Protein AF-A0A522DMP5-F1 (afdb_monomer)

Foldseek 3Di:
DEDELCVLDPDLEEDLVSLLVLQVVLVVQVVVVAAYEYEPPNRPYYALNSLCNNVVVVCVPPNDVSCVVRYHYDDQDPRNVVSNCVSPPPVNVVVVVVVVVVPDDDQLPVVLLVQQLVLLVVLLVCLLVDVVCSCQVVVCPDNVVSVVSVPDDNVNSNVRSSPSHHPDDDPADPQLVVQPVVDDDDPVCVSVVVRDDD

Solvent-accessible surface area (backbone atoms only — not comparable to full-atom values): 11110 Å² total; per-residue (Å²): 85,81,44,53,52,54,80,73,34,101,52,83,52,48,41,37,70,55,15,43,52,50,34,52,52,49,51,57,31,53,76,67,76,35,48,38,36,43,30,34,56,90,48,72,47,61,40,46,51,15,54,41,43,25,48,52,61,47,39,74,73,61,35,66,68,53,42,66,77,36,47,44,80,41,60,73,41,73,62,43,50,51,38,50,55,55,38,64,27,71,70,48,44,47,52,55,50,50,62,66,57,70,60,82,83,74,73,61,50,64,65,47,29,51,52,23,38,55,48,49,53,52,47,26,53,30,31,65,74,37,56,67,54,20,23,73,76,68,63,48,74,53,63,69,57,37,54,54,46,43,67,55,50,72,65,54,39,58,56,58,17,54,65,75,56,70,85,69,77,84,88,68,51,73,64,32,53,57,49,57,77,71,47,94,77,54,74,66,39,66,77,67,63,60,55,82,84,131

Secondary structure (DSSP, 8-state):
-EEEGGGT-SSSS--HHHHHHHHHHHHHHHHTT--EEEE-TT-----HHHHHHHHHHHHHHH-HHHHHHHEEEE---HHHHHHHHHHTSHHHHHHHHHHHHTS---SS-HHHHHHHHHHHHHHHHHHHH-HHHHHHHH----HHHHHHHHH--HHHHHHHHTSSS-SS---S-HHHHHHHHHS---HHHHHHT-----

Structure (mmCIF, N/CA/C/O backbone):
data_AF-A0A522DMP5-F1
#
_entry.id   AF-A0A522DMP5-F1
#
loop_
_atom_site.group_PDB
_atom_site.id
_atom_site.type_symbol
_atom_site.label_atom_id
_atom_site.label_alt_id
_atom_site.label_comp_id
_atom_site.label_asym_id
_atom_site.label_entity_id
_atom_site.label_seq_id
_atom_site.pdbx_PDB_ins_code
_atom_site.Cartn_x
_atom_site.Cartn_y
_atom_site.Cartn_z
_atom_site.occupancy
_atom_site.B_iso_or_equiv
_atom_site.auth_seq_id
_atom_site.auth_comp_id
_atom_site.auth_asym_id
_atom_site.auth_atom_id
_atom_site.pdbx_PDB_model_num
ATOM 1 N N . MET A 1 1 ? -17.771 -9.760 6.053 1.00 85.88 1 MET A N 1
ATOM 2 C CA . MET A 1 1 ? -18.031 -9.919 7.499 1.00 85.88 1 MET A CA 1
ATOM 3 C C . MET A 1 1 ? -18.323 -8.563 8.131 1.00 85.88 1 MET A C 1
ATOM 5 O O . MET A 1 1 ? -17.721 -7.579 7.726 1.00 85.88 1 MET A O 1
ATOM 9 N N . PHE A 1 2 ? -19.248 -8.495 9.091 1.00 87.44 2 PHE A N 1
ATOM 10 C CA . PHE A 1 2 ? -19.605 -7.265 9.809 1.00 87.44 2 PHE A CA 1
ATOM 11 C C . PHE A 1 2 ? -19.279 -7.425 11.296 1.00 87.44 2 PHE A C 1
ATOM 13 O O . PHE A 1 2 ? -19.702 -8.408 11.905 1.00 87.44 2 PHE A O 1
ATOM 20 N N . ILE A 1 3 ? -18.534 -6.480 11.871 1.00 82.00 3 ILE A N 1
ATOM 21 C CA . ILE A 1 3 ? -18.126 -6.493 13.278 1.00 82.00 3 ILE A CA 1
ATOM 22 C C . ILE A 1 3 ? -18.490 -5.157 13.922 1.00 82.00 3 ILE A C 1
ATOM 24 O O . ILE A 1 3 ? -17.893 -4.131 13.611 1.00 82.00 3 ILE A O 1
ATOM 28 N N . ALA A 1 4 ? -19.417 -5.190 14.880 1.00 81.62 4 ALA A N 1
ATOM 29 C CA . ALA A 1 4 ? -19.696 -4.052 15.749 1.00 81.62 4 ALA A CA 1
ATOM 30 C C . ALA A 1 4 ? -18.723 -4.040 16.936 1.00 81.62 4 ALA A C 1
ATOM 32 O O . ALA A 1 4 ? -18.710 -4.969 17.747 1.00 81.62 4 ALA A O 1
ATOM 33 N N . VAL A 1 5 ? -17.931 -2.975 17.067 1.00 77.69 5 VAL A N 1
ATOM 34 C CA . VAL A 1 5 ? -16.874 -2.844 18.084 1.00 77.69 5 VAL A CA 1
ATOM 35 C C . VAL A 1 5 ? -17.450 -2.866 19.501 1.00 77.69 5 VAL A C 1
ATOM 37 O O . VAL A 1 5 ? -16.867 -3.499 20.378 1.00 77.69 5 VAL A O 1
ATOM 40 N N . LYS A 1 6 ? -18.640 -2.293 19.722 1.00 74.56 6 LYS A N 1
ATOM 41 C CA . LYS A 1 6 ? -19.352 -2.375 21.012 1.00 74.56 6 LYS A CA 1
ATOM 42 C C . LYS A 1 6 ? -19.632 -3.812 21.474 1.00 74.56 6 LYS A C 1
ATOM 44 O O . LYS A 1 6 ? -19.683 -4.063 22.669 1.00 74.56 6 LYS A O 1
ATOM 49 N N . ASN A 1 7 ? -19.790 -4.753 20.540 1.00 70.56 7 ASN A N 1
ATOM 50 C CA . ASN A 1 7 ? -20.076 -6.158 20.847 1.00 70.56 7 ASN A CA 1
ATOM 51 C C . ASN A 1 7 ? -18.792 -6.974 21.067 1.00 70.56 7 ASN A C 1
ATOM 53 O O . ASN A 1 7 ? -18.863 -8.129 21.473 1.00 70.56 7 ASN A O 1
ATOM 57 N N . MET A 1 8 ? -17.625 -6.390 20.779 1.00 67.56 8 MET A N 1
ATOM 58 C CA . MET A 1 8 ? -16.312 -7.004 20.994 1.00 67.56 8 MET A CA 1
ATOM 59 C C . MET A 1 8 ? -15.751 -6.704 22.386 1.00 67.56 8 MET A C 1
ATOM 61 O 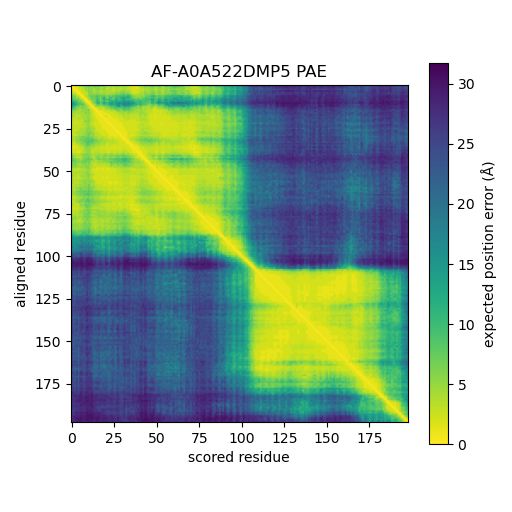O . MET A 1 8 ? -14.748 -7.300 22.781 1.00 67.56 8 MET A O 1
ATOM 65 N N . THR A 1 9 ? -16.353 -5.764 23.120 1.00 63.25 9 THR A N 1
ATOM 66 C CA . THR A 1 9 ? -15.842 -5.310 24.413 1.00 63.25 9 THR A CA 1
ATOM 67 C C . THR A 1 9 ? -16.968 -5.204 25.437 1.00 63.25 9 THR A C 1
ATOM 69 O O . THR A 1 9 ? -17.832 -4.343 25.316 1.00 63.25 9 THR A O 1
ATOM 72 N N . ASP A 1 10 ? -16.895 -5.983 26.519 1.00 61.22 10 ASP A N 1
ATOM 73 C CA . ASP A 1 10 ? -17.743 -5.767 27.709 1.00 61.22 10 ASP A CA 1
ATOM 74 C C . ASP A 1 10 ? -17.400 -4.443 28.429 1.00 61.22 10 ASP A C 1
ATOM 76 O O . ASP A 1 10 ? -18.121 -3.959 29.304 1.00 61.22 10 ASP A O 1
ATOM 80 N N . LEU A 1 11 ? -16.260 -3.848 28.069 1.00 59.09 11 LEU A N 1
ATOM 81 C CA . LEU A 1 11 ? -15.766 -2.574 28.571 1.00 59.09 11 LEU A CA 1
ATOM 82 C C . LEU A 1 11 ? -16.356 -1.406 27.775 1.00 59.09 11 LEU A C 1
ATOM 84 O O . LEU A 1 11 ? -16.446 -1.452 26.555 1.00 59.09 11 LEU A O 1
ATOM 88 N N . LYS A 1 12 ? -16.650 -0.293 28.460 1.00 63.62 12 LYS A N 1
ATOM 89 C CA . LYS A 1 12 ? -17.110 0.955 27.817 1.00 63.62 12 LYS A CA 1
ATOM 90 C C . LYS A 1 12 ? -16.068 1.604 26.891 1.00 63.62 12 LYS A C 1
ATOM 92 O O . LYS A 1 12 ? -16.429 2.486 26.121 1.00 63.62 12 LYS A O 1
ATOM 97 N N . ILE A 1 13 ? -14.791 1.220 27.009 1.00 76.94 13 ILE A N 1
ATOM 98 C CA . ILE A 1 13 ? -13.668 1.804 26.262 1.00 76.94 13 ILE A CA 1
ATOM 99 C C . ILE A 1 13 ? -12.799 0.674 25.691 1.00 76.94 13 ILE A C 1
ATOM 101 O O . ILE A 1 13 ? -12.100 0.007 26.468 1.00 76.94 13 ILE A O 1
ATOM 105 N N . PRO A 1 14 ? -12.789 0.466 24.362 1.00 80.56 14 PRO A N 1
ATOM 106 C CA . PRO A 1 14 ? -11.906 -0.488 23.706 1.00 80.56 14 PRO A CA 1
ATOM 107 C C . PRO A 1 14 ? -10.421 -0.214 23.989 1.00 80.56 14 PRO A C 1
ATOM 109 O O . PRO A 1 14 ? -9.932 0.906 23.848 1.00 80.56 14 PRO A O 1
ATOM 112 N N . GLN A 1 15 ? -9.719 -1.269 24.409 1.00 83.06 15 GLN A N 1
ATOM 113 C CA . GLN A 1 15 ? -8.285 -1.295 24.760 1.00 83.06 15 GLN A CA 1
ATOM 114 C C . GLN A 1 15 ? -7.420 -1.971 23.685 1.00 83.06 15 GLN A C 1
ATOM 116 O O . GLN A 1 15 ? -7.934 -2.762 22.898 1.00 83.06 15 GLN A O 1
ATOM 121 N N . SER A 1 16 ? -6.096 -1.786 23.739 1.00 82.06 16 SER A N 1
ATOM 122 C CA . SER A 1 16 ? -5.111 -2.332 22.784 1.00 82.06 16 SER A CA 1
ATOM 123 C C . SER A 1 16 ? -5.246 -3.836 22.503 1.00 82.06 16 SER A C 1
ATOM 125 O O . SER A 1 16 ? -5.102 -4.272 21.364 1.00 82.06 16 SER A O 1
ATOM 127 N N . CYS A 1 17 ? -5.576 -4.647 23.514 1.00 78.81 17 CYS A N 1
ATOM 128 C CA . CYS A 1 17 ? -5.787 -6.089 23.342 1.00 78.81 17 CYS A CA 1
ATOM 129 C C . CYS A 1 17 ? -6.964 -6.425 22.412 1.00 78.81 17 CYS A C 1
ATOM 131 O O . CYS A 1 17 ? -6.871 -7.371 21.635 1.00 78.81 17 CYS A O 1
ATOM 133 N N . HIS A 1 18 ? -8.040 -5.636 22.435 1.00 84.56 18 HIS A N 1
ATOM 134 C CA . HIS A 1 18 ? -9.182 -5.829 21.539 1.00 84.56 18 HIS A CA 1
ATOM 135 C C . HIS A 1 18 ? -8.826 -5.438 20.100 1.00 84.56 18 HIS A C 1
ATOM 137 O O . HIS A 1 18 ? -9.309 -6.077 19.169 1.00 84.56 18 HIS A O 1
ATOM 143 N N . GLY A 1 19 ? -7.933 -4.455 19.922 1.00 84.56 19 GLY A N 1
ATOM 144 C CA . GLY A 1 19 ? -7.368 -4.098 18.618 1.00 84.56 19 GLY A CA 1
ATOM 145 C C . GLY A 1 19 ? -6.612 -5.274 17.998 1.00 84.56 19 GLY A C 1
ATOM 146 O O . GLY A 1 19 ? -6.902 -5.659 16.868 1.00 84.56 19 GLY A O 1
ATOM 147 N N . LYS A 1 20 ? -5.750 -5.942 18.781 1.00 84.31 20 LYS A N 1
ATOM 148 C CA . LYS A 1 20 ? -5.049 -7.172 18.355 1.00 84.31 20 LYS A CA 1
ATOM 149 C C . LYS A 1 20 ? -6.007 -8.290 17.948 1.00 84.31 20 LYS A C 1
ATOM 151 O O . LYS A 1 20 ? -5.795 -8.941 16.925 1.00 84.31 20 LYS A O 1
ATOM 156 N N . SER A 1 21 ? -7.051 -8.525 18.742 1.00 85.25 21 SER A N 1
ATOM 157 C CA . SER A 1 21 ? -8.059 -9.547 18.439 1.00 85.25 21 SER A CA 1
ATOM 158 C C . SER A 1 21 ? -8.806 -9.238 17.143 1.00 85.25 21 SER A C 1
ATOM 160 O O . SER A 1 21 ? -9.007 -10.132 16.323 1.00 85.25 21 SER A O 1
ATOM 162 N N . LEU A 1 22 ? -9.171 -7.973 16.922 1.00 87.69 22 LEU A N 1
ATOM 163 C CA . LEU A 1 22 ? -9.876 -7.550 15.715 1.00 87.69 22 LEU A CA 1
ATOM 164 C C . LEU A 1 22 ? -8.958 -7.588 14.482 1.00 87.69 22 LEU A C 1
ATOM 166 O O . LEU A 1 22 ? -9.397 -8.030 13.427 1.00 87.69 22 LEU A O 1
ATOM 170 N N . ALA A 1 23 ? -7.667 -7.271 14.627 1.00 87.31 23 ALA A N 1
ATOM 171 C CA . ALA A 1 23 ? -6.674 -7.479 13.572 1.00 87.31 23 ALA A CA 1
ATOM 172 C C . ALA A 1 23 ? -6.541 -8.961 13.189 1.00 87.31 23 ALA A C 1
ATOM 174 O O . ALA A 1 23 ? -6.434 -9.290 12.011 1.00 87.31 23 ALA A O 1
ATOM 175 N N . LYS A 1 24 ? -6.584 -9.882 14.163 1.00 86.62 24 LYS A N 1
ATOM 176 C CA . LYS A 1 24 ? -6.582 -11.325 13.876 1.00 86.62 24 LYS A CA 1
ATOM 177 C C . LYS A 1 24 ? -7.829 -11.751 13.094 1.00 86.62 24 LYS A C 1
ATOM 179 O O . LYS A 1 24 ? -7.692 -12.444 12.092 1.00 86.62 24 LYS A O 1
ATOM 184 N N . LEU A 1 25 ? -9.013 -11.292 13.500 1.00 86.12 25 LEU A N 1
ATOM 185 C CA . LEU A 1 25 ? -10.257 -11.562 12.767 1.00 86.12 25 LEU A CA 1
ATOM 186 C C . LEU A 1 25 ? -10.229 -10.975 11.352 1.00 86.12 25 LEU A C 1
ATOM 188 O O . LEU A 1 25 ? -10.695 -11.614 10.414 1.00 86.12 25 LEU A O 1
ATOM 192 N N . ALA A 1 26 ? -9.651 -9.785 11.181 1.00 87.44 26 ALA A N 1
ATOM 193 C CA . ALA A 1 26 ? -9.480 -9.179 9.868 1.00 87.44 26 ALA A CA 1
ATOM 194 C C . ALA A 1 26 ? -8.607 -10.046 8.952 1.00 87.44 26 ALA A C 1
ATOM 196 O O . ALA A 1 26 ? -8.998 -10.297 7.816 1.00 87.44 26 ALA A O 1
ATOM 197 N N . ARG A 1 27 ? -7.498 -10.604 9.460 1.00 87.00 27 ARG A N 1
ATOM 198 C CA . ARG A 1 27 ? -6.682 -11.566 8.696 1.00 87.00 27 ARG A CA 1
ATOM 199 C C . ARG A 1 27 ? -7.478 -12.792 8.267 1.00 87.00 27 ARG A C 1
ATOM 201 O O . ARG A 1 27 ? -7.377 -13.215 7.119 1.00 87.00 27 ARG A O 1
ATOM 208 N N . GLU A 1 28 ? -8.270 -13.358 9.175 1.00 86.00 28 GLU A N 1
ATOM 209 C CA . GLU A 1 28 ? -9.118 -14.521 8.882 1.00 86.00 28 GLU A CA 1
ATOM 210 C C . GLU A 1 28 ? -10.162 -14.191 7.795 1.00 86.00 28 GLU A C 1
ATOM 212 O O . GLU A 1 28 ? -10.376 -14.993 6.883 1.00 86.00 28 GLU A O 1
ATOM 217 N N . CYS A 1 29 ? -10.738 -12.981 7.825 1.00 85.62 29 CYS A N 1
ATOM 218 C CA . CYS A 1 29 ? -11.650 -12.487 6.787 1.00 85.62 29 CYS A CA 1
ATOM 219 C C . CYS A 1 29 ? -10.960 -12.345 5.431 1.00 85.62 29 CYS A C 1
ATOM 221 O O . CYS A 1 29 ? -11.452 -12.875 4.436 1.00 85.62 29 CYS A O 1
ATOM 223 N N . PHE A 1 30 ? -9.813 -11.667 5.390 1.00 86.19 30 PHE A N 1
ATOM 224 C CA . PHE A 1 30 ? -9.087 -11.400 4.149 1.00 86.19 30 PHE A CA 1
ATOM 225 C C . PHE A 1 30 ? -8.544 -12.682 3.517 1.00 86.19 30 PHE A C 1
ATOM 227 O O . PHE A 1 30 ? -8.641 -12.858 2.306 1.00 86.19 30 PHE A O 1
ATOM 234 N N . THR A 1 31 ? -8.070 -13.625 4.337 1.00 83.12 31 THR A N 1
ATOM 235 C CA . THR A 1 31 ? -7.658 -14.964 3.879 1.00 83.12 31 THR A CA 1
ATOM 236 C C . THR A 1 31 ? -8.835 -15.744 3.286 1.00 83.12 31 THR A C 1
ATOM 238 O O . THR A 1 31 ? -8.653 -16.544 2.375 1.00 83.12 31 THR A O 1
ATOM 241 N N . SER A 1 32 ? -10.054 -15.482 3.764 1.00 81.38 32 SER A N 1
ATOM 242 C CA . SER A 1 32 ? -11.290 -16.082 3.249 1.00 81.38 32 SER A CA 1
ATOM 243 C C . SER A 1 32 ? -11.930 -15.276 2.107 1.00 81.38 32 SER A C 1
ATOM 245 O O . SER A 1 32 ? -13.079 -15.544 1.755 1.00 81.38 32 SER A O 1
ATOM 247 N N . HIS A 1 33 ? -11.227 -14.278 1.553 1.00 80.75 33 HIS A N 1
ATOM 248 C CA . HIS A 1 33 ? -11.719 -13.362 0.514 1.00 80.75 33 HIS A CA 1
ATOM 249 C C . HIS A 1 33 ? -13.027 -12.642 0.880 1.00 80.75 33 HIS A C 1
ATOM 251 O O . HIS A 1 33 ? -13.909 -12.446 0.044 1.00 80.75 33 HIS A O 1
ATOM 257 N N . GLN A 1 34 ? -13.178 -12.266 2.151 1.00 82.12 34 GLN A N 1
ATOM 258 C CA . GLN A 1 34 ? -14.327 -11.508 2.629 1.00 82.12 34 GLN A CA 1
ATOM 259 C C . GLN A 1 34 ? -13.921 -10.089 3.019 1.00 82.12 34 GLN A C 1
ATOM 261 O O . GLN A 1 34 ? -13.104 -9.905 3.921 1.00 82.12 34 GLN A O 1
ATOM 266 N N . ALA A 1 35 ? -14.602 -9.101 2.439 1.00 86.06 35 ALA A N 1
ATOM 267 C CA . ALA A 1 35 ? -14.519 -7.720 2.896 1.00 86.06 35 ALA A CA 1
ATOM 268 C C . ALA A 1 35 ? -14.974 -7.600 4.361 1.00 86.06 35 ALA A C 1
ATOM 270 O O . ALA A 1 35 ? -15.920 -8.276 4.795 1.00 86.06 35 ALA A O 1
ATOM 271 N N . LEU A 1 36 ? -14.325 -6.727 5.128 1.00 89.81 36 LEU A N 1
ATOM 272 C CA . LEU A 1 36 ? -14.603 -6.484 6.539 1.00 89.81 36 LEU A CA 1
ATOM 273 C C . LEU A 1 36 ? -15.231 -5.103 6.739 1.00 89.81 36 LEU A C 1
ATOM 275 O O . LEU A 1 36 ? -14.674 -4.094 6.322 1.00 89.81 36 LEU A O 1
ATOM 279 N N . ILE A 1 37 ? -16.355 -5.057 7.452 1.00 90.56 37 ILE A N 1
ATOM 280 C CA . ILE A 1 37 ? -16.968 -3.815 7.927 1.00 90.56 37 ILE A CA 1
ATOM 281 C C . ILE A 1 37 ? -16.770 -3.732 9.439 1.00 90.56 37 ILE A C 1
ATOM 283 O O . ILE A 1 37 ? -17.255 -4.594 10.175 1.00 90.56 37 ILE A O 1
ATOM 287 N N . VAL A 1 38 ? -16.070 -2.695 9.894 1.00 89.06 38 VAL A N 1
ATOM 288 C CA . VAL A 1 38 ? -15.888 -2.364 11.309 1.00 89.06 38 VAL A CA 1
ATOM 289 C C . VAL A 1 38 ? -16.828 -1.217 11.662 1.00 89.06 38 VAL A C 1
ATOM 291 O O . VAL A 1 38 ? -16.712 -0.109 11.138 1.00 89.06 38 VAL A O 1
ATOM 294 N N . ASP A 1 39 ? -17.783 -1.503 12.536 1.00 88.31 39 ASP A N 1
ATOM 295 C CA . ASP A 1 39 ? -18.821 -0.575 12.967 1.00 88.31 39 ASP A CA 1
ATOM 296 C C . ASP A 1 39 ? -18.528 -0.047 14.379 1.00 88.31 39 ASP A C 1
ATOM 298 O O . ASP A 1 39 ? -18.418 -0.817 15.338 1.00 88.31 39 ASP A O 1
ATOM 302 N N . PHE A 1 40 ? -18.400 1.276 14.496 1.00 86.88 40 PHE A N 1
ATOM 303 C CA . PHE A 1 40 ? -18.149 1.991 15.749 1.00 86.88 40 PHE A CA 1
ATOM 304 C C . PHE A 1 40 ? -19.424 2.543 16.409 1.00 86.88 40 PHE A C 1
ATOM 306 O O . PHE A 1 40 ? -19.332 3.308 17.371 1.00 86.88 40 PHE A O 1
ATOM 313 N N . ASP A 1 41 ? -20.613 2.127 15.960 1.00 84.50 41 ASP A N 1
ATOM 314 C CA . ASP A 1 41 ? -21.884 2.525 16.564 1.00 84.50 41 ASP A CA 1
ATOM 315 C C . ASP A 1 41 ? -21.908 2.265 18.080 1.00 84.50 41 ASP A C 1
ATOM 317 O O . ASP A 1 41 ? -21.609 1.169 18.564 1.00 84.50 41 ASP A O 1
ATOM 321 N N . GLY A 1 42 ? -22.279 3.293 18.844 1.00 77.38 42 GLY A N 1
ATOM 322 C CA . GLY A 1 42 ? -22.337 3.253 20.305 1.00 77.38 42 GLY A CA 1
ATOM 323 C C . GLY A 1 42 ? -20.983 3.284 21.026 1.00 77.38 42 GLY A C 1
ATOM 324 O O . GLY A 1 42 ? -20.963 3.171 22.253 1.00 77.38 42 GLY A O 1
ATOM 325 N N . VAL A 1 43 ? -19.859 3.451 20.318 1.00 81.62 43 VAL A N 1
ATOM 326 C CA . VAL A 1 43 ? -18.535 3.593 20.940 1.00 81.62 43 VAL A CA 1
ATOM 327 C C . VAL A 1 43 ? -18.271 5.061 21.281 1.00 81.62 43 VAL A C 1
ATOM 329 O O . VAL A 1 43 ? -18.081 5.900 20.404 1.00 81.62 43 VAL A O 1
ATOM 332 N N . GLY A 1 44 ? -18.266 5.374 22.580 1.00 72.12 44 GLY A N 1
ATOM 333 C CA . GLY A 1 44 ? -18.067 6.745 23.068 1.00 72.12 44 GLY A CA 1
ATOM 334 C C . GLY A 1 44 ? -16.602 7.179 23.175 1.00 72.12 44 GLY A C 1
ATOM 335 O O . GLY A 1 44 ? -16.301 8.348 22.995 1.00 72.12 44 GLY A O 1
ATOM 336 N N . ALA A 1 45 ? -15.681 6.260 23.472 1.00 79.75 45 ALA A N 1
ATOM 337 C CA . ALA A 1 45 ? -14.253 6.561 23.580 1.00 79.75 45 ALA A CA 1
ATOM 338 C C . ALA A 1 45 ? -13.418 5.315 23.279 1.00 79.75 45 ALA A C 1
ATOM 340 O O . ALA A 1 45 ? -13.859 4.200 23.552 1.00 79.75 45 ALA A O 1
ATOM 341 N N . ILE A 1 46 ? -12.205 5.501 22.752 1.00 84.12 46 ILE A N 1
ATOM 342 C CA . ILE A 1 46 ? -11.285 4.427 22.349 1.00 84.12 46 ILE A CA 1
ATOM 343 C C . ILE A 1 46 ? -9.873 4.761 22.818 1.00 84.12 46 ILE A C 1
ATOM 345 O O . ILE A 1 46 ? -9.466 5.922 22.788 1.00 84.12 46 ILE A O 1
ATOM 349 N N . SER A 1 47 ? -9.106 3.754 23.244 1.00 83.19 47 SER A N 1
ATOM 350 C CA . SER A 1 47 ? -7.694 3.974 23.549 1.00 83.19 47 SER A CA 1
ATOM 351 C C . SER A 1 47 ? -6.865 4.128 22.261 1.00 83.19 47 SER A C 1
ATOM 353 O O . SER A 1 47 ? -7.068 3.372 21.310 1.00 83.19 47 SER A O 1
ATOM 355 N N . PRO A 1 48 ? -5.865 5.026 22.212 1.00 76.44 48 PRO A N 1
ATOM 356 C CA . PRO A 1 48 ? -4.995 5.155 21.037 1.00 76.44 48 PRO A CA 1
ATOM 357 C C . PRO A 1 48 ? -4.342 3.825 20.628 1.00 76.44 48 PRO A C 1
ATOM 359 O O . PRO A 1 48 ? -4.256 3.495 19.446 1.00 76.44 48 PRO A O 1
ATOM 362 N N . GLY A 1 49 ? -3.967 3.009 21.618 1.00 80.25 49 GLY A N 1
ATOM 363 C CA . GLY A 1 49 ? -3.375 1.694 21.392 1.00 80.25 49 GLY A CA 1
ATOM 364 C C . GLY A 1 49 ? -4.325 0.669 20.759 1.00 80.25 49 GLY A C 1
ATOM 365 O O . GLY A 1 49 ? -3.851 -0.237 20.086 1.00 80.25 49 GLY A O 1
ATOM 366 N N . PHE A 1 50 ? -5.651 0.801 20.907 1.00 86.88 50 PHE A N 1
ATOM 367 C CA . PHE A 1 50 ? -6.609 -0.039 20.172 1.00 86.88 50 PHE A CA 1
ATOM 368 C C . PHE A 1 50 ? -6.474 0.162 18.662 1.00 86.88 50 PHE A C 1
ATOM 370 O O . PHE A 1 50 ? -6.404 -0.810 17.915 1.00 86.88 50 PHE A O 1
ATOM 377 N N . LEU A 1 51 ? -6.409 1.419 18.221 1.00 85.94 51 LEU A N 1
ATOM 378 C CA . LEU A 1 51 ? -6.360 1.775 16.804 1.00 85.94 51 LEU A CA 1
ATOM 379 C C . LEU A 1 51 ? -5.012 1.400 16.191 1.00 85.94 51 LEU A C 1
ATOM 381 O O . LEU A 1 51 ? -4.969 0.832 15.102 1.00 85.94 51 LEU A O 1
ATOM 385 N N . GLN A 1 52 ? -3.925 1.646 16.920 1.00 83.56 52 GLN A N 1
ATOM 386 C CA . GLN A 1 52 ? -2.581 1.269 16.486 1.00 83.56 52 GLN A CA 1
ATOM 387 C C . GLN A 1 52 ? -2.454 -0.245 16.296 1.00 83.56 52 GLN A C 1
ATOM 389 O O . GLN A 1 52 ? -2.032 -0.696 15.236 1.00 83.56 52 GLN A O 1
ATOM 394 N N . GLU A 1 53 ? -2.882 -1.034 17.282 1.00 85.38 53 GLU A N 1
ATOM 395 C CA . GLU A 1 53 ? -2.799 -2.499 17.226 1.00 85.38 53 GLU A CA 1
ATOM 396 C C . GLU A 1 53 ? -3.781 -3.129 16.232 1.00 85.38 53 GLU A C 1
ATOM 398 O O . GLU A 1 53 ? -3.587 -4.270 15.812 1.00 85.38 53 GLU A O 1
ATOM 403 N N . LEU A 1 54 ? -4.830 -2.400 15.847 1.00 87.31 54 LEU A N 1
ATOM 404 C CA . LEU A 1 54 ? -5.743 -2.818 14.795 1.00 87.31 54 LEU A CA 1
ATOM 405 C C . LEU A 1 54 ? -5.158 -2.540 13.406 1.00 87.31 54 LEU A C 1
ATOM 407 O O . LEU A 1 54 ? -4.970 -3.463 12.619 1.00 87.31 54 LEU A O 1
ATOM 411 N N . PHE A 1 55 ? -4.886 -1.276 13.085 1.00 86.44 55 PHE A N 1
ATOM 412 C CA . PHE A 1 55 ? -4.620 -0.880 11.702 1.00 86.44 55 PHE A CA 1
ATOM 413 C C . PHE A 1 55 ? -3.150 -1.005 11.303 1.00 86.44 55 PHE A C 1
ATOM 415 O O . PHE A 1 55 ? -2.886 -1.383 10.167 1.00 86.44 55 PHE A O 1
ATOM 422 N N . LEU A 1 56 ? -2.182 -0.743 12.192 1.00 83.75 56 LEU A N 1
ATOM 423 C CA . LEU A 1 56 ? -0.763 -0.770 11.801 1.00 83.75 56 LEU A CA 1
ATOM 424 C C . LEU A 1 56 ? -0.300 -2.156 11.334 1.00 83.75 56 LEU A C 1
ATOM 426 O O . LEU A 1 56 ? 0.356 -2.226 10.293 1.00 83.75 56 LEU A O 1
ATOM 430 N N . PRO A 1 57 ? -0.656 -3.267 12.012 1.00 81.56 57 PRO A N 1
ATOM 431 C CA . PRO A 1 57 ? -0.306 -4.593 11.518 1.00 81.56 57 PRO A CA 1
ATOM 432 C C . PRO A 1 57 ? -0.948 -4.900 10.165 1.00 81.56 57 PRO A C 1
ATOM 434 O O . PRO A 1 57 ? -0.291 -5.482 9.311 1.00 81.56 57 PRO A O 1
ATOM 437 N N . LEU A 1 58 ? -2.200 -4.485 9.954 1.00 82.62 58 LEU A N 1
ATOM 438 C CA . LEU A 1 58 ? -2.909 -4.723 8.697 1.00 82.62 58 LEU A CA 1
ATOM 439 C C . LEU A 1 58 ? -2.305 -3.912 7.546 1.00 82.62 58 LEU A C 1
ATOM 441 O O . LEU A 1 58 ? -2.132 -4.445 6.455 1.00 82.62 58 LEU A O 1
ATOM 445 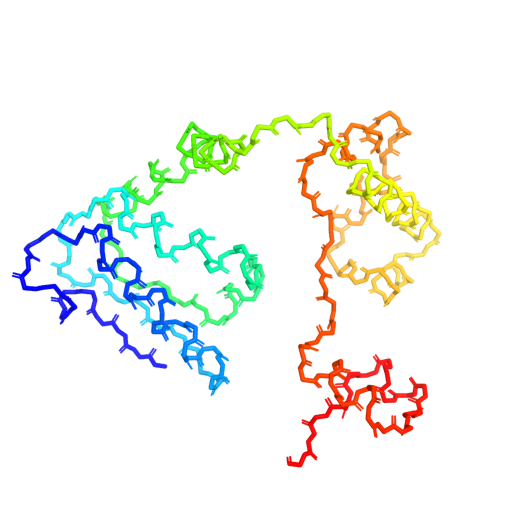N N . VAL A 1 59 ? -1.949 -2.646 7.784 1.00 83.50 59 VAL A N 1
ATOM 446 C CA . VAL A 1 59 ? -1.302 -1.790 6.777 1.00 83.50 59 VAL A CA 1
ATOM 447 C C . VAL A 1 59 ? 0.066 -2.352 6.404 1.00 83.50 59 VAL A C 1
ATOM 449 O O . VAL A 1 59 ? 0.395 -2.403 5.224 1.00 83.50 59 VAL A O 1
ATOM 452 N N . ALA A 1 60 ? 0.844 -2.806 7.390 1.00 74.62 60 ALA A N 1
ATOM 453 C CA . ALA A 1 60 ? 2.156 -3.400 7.150 1.00 74.62 60 ALA A CA 1
ATOM 454 C C . ALA A 1 60 ? 2.087 -4.731 6.377 1.00 74.62 60 ALA A C 1
ATOM 456 O O . ALA A 1 60 ? 3.023 -5.058 5.657 1.00 74.62 60 ALA A O 1
ATOM 457 N N . GLU A 1 61 ? 1.011 -5.502 6.544 1.00 79.56 61 GLU A N 1
ATOM 458 C CA . GLU A 1 61 ? 0.864 -6.842 5.961 1.00 79.56 61 GLU A CA 1
ATOM 459 C C . GLU A 1 61 ? 0.202 -6.826 4.577 1.00 79.56 61 GLU A C 1
ATOM 461 O O . GLU A 1 61 ? 0.652 -7.530 3.677 1.00 79.56 61 GLU A O 1
ATOM 466 N N . TYR A 1 62 ? -0.838 -6.010 4.389 1.00 77.25 62 TYR A N 1
ATOM 467 C CA . TYR A 1 62 ? -1.649 -6.002 3.166 1.00 77.25 62 TYR A CA 1
ATOM 468 C C . TYR A 1 62 ? -1.472 -4.742 2.309 1.00 77.25 62 TYR A C 1
ATOM 470 O O . TYR A 1 62 ? -1.865 -4.727 1.144 1.00 77.25 62 TYR A O 1
ATOM 478 N N . GLY A 1 63 ? -0.874 -3.683 2.857 1.00 75.94 63 GLY A N 1
ATOM 479 C CA . GLY A 1 63 ? -0.751 -2.393 2.185 1.00 75.94 63 GLY A CA 1
ATOM 480 C C . GLY A 1 63 ? -2.036 -1.556 2.224 1.00 75.94 63 GLY A C 1
ATOM 481 O O . GLY A 1 63 ? -3.147 -2.049 2.425 1.00 75.94 63 GLY A O 1
ATOM 482 N N . ALA A 1 64 ? -1.883 -0.243 2.040 1.00 77.12 64 ALA A N 1
ATOM 483 C CA . ALA A 1 64 ? -2.982 0.713 2.178 1.00 77.12 64 ALA A CA 1
ATOM 484 C C . ALA A 1 64 ? -4.062 0.569 1.091 1.00 77.12 64 ALA A C 1
ATOM 486 O O . ALA A 1 64 ? -5.243 0.762 1.378 1.00 77.12 64 ALA A O 1
ATOM 487 N N . ASP A 1 65 ? -3.680 0.221 -0.141 1.00 75.06 65 ASP A N 1
ATOM 488 C CA . ASP A 1 65 ? -4.627 0.130 -1.257 1.00 75.06 65 ASP A CA 1
ATOM 489 C C . ASP A 1 65 ? -5.555 -1.083 -1.136 1.00 75.06 65 ASP A C 1
ATOM 491 O O . ASP A 1 65 ? -6.759 -0.938 -1.336 1.00 75.06 65 ASP A O 1
ATOM 495 N N . PHE A 1 66 ? -5.031 -2.237 -0.707 1.00 81.88 66 PHE A N 1
ATOM 496 C CA . PHE A 1 66 ? -5.847 -3.420 -0.415 1.00 81.88 66 PHE A CA 1
ATOM 497 C C . PHE A 1 66 ? -6.849 -3.144 0.709 1.00 81.88 66 PHE A C 1
ATOM 499 O O . PHE A 1 66 ? -8.030 -3.468 0.606 1.00 81.88 66 PHE A O 1
ATOM 506 N N . LEU A 1 67 ? -6.403 -2.495 1.788 1.00 85.00 67 LEU A N 1
ATOM 507 C CA . LEU A 1 67 ? -7.307 -2.149 2.882 1.00 85.00 67 LEU A CA 1
ATOM 508 C C . LEU A 1 67 ? -8.382 -1.158 2.438 1.00 85.00 67 LEU A C 1
ATOM 510 O O . LEU A 1 67 ? -9.512 -1.258 2.893 1.00 85.00 67 LEU A O 1
ATOM 514 N N . ARG A 1 68 ? -8.081 -0.234 1.519 1.00 83.00 68 ARG A N 1
ATOM 515 C CA . ARG A 1 68 ? -9.091 0.695 0.998 1.00 83.00 68 ARG A CA 1
ATOM 516 C C . ARG A 1 68 ? -10.212 -0.027 0.239 1.00 83.00 68 ARG A C 1
ATOM 518 O O . ARG A 1 68 ? -11.339 0.464 0.258 1.00 83.00 68 ARG A O 1
ATOM 525 N N . SER A 1 69 ? -9.927 -1.154 -0.419 1.00 82.56 69 SER A N 1
ATOM 526 C CA . SER A 1 69 ? -10.944 -1.943 -1.129 1.00 82.56 69 SER A CA 1
ATOM 527 C C . SER A 1 69 ? -11.668 -2.950 -0.233 1.00 82.56 69 SER A C 1
ATOM 529 O O . SER A 1 69 ? -12.865 -3.157 -0.413 1.00 82.56 69 SER A O 1
ATOM 531 N N . GLU A 1 70 ? -10.973 -3.550 0.737 1.00 87.81 70 GLU A N 1
ATOM 532 C CA . GLU A 1 70 ? -11.489 -4.685 1.520 1.00 87.81 70 GLU A CA 1
ATOM 533 C C . GLU A 1 70 ? -11.901 -4.341 2.960 1.00 87.81 70 GLU A C 1
ATOM 535 O O . GLU A 1 70 ? -12.562 -5.146 3.617 1.00 87.81 70 GLU A O 1
ATOM 540 N N . LEU A 1 71 ? -11.537 -3.164 3.479 1.00 88.50 71 LEU A N 1
ATOM 541 C CA . LEU A 1 71 ? -11.848 -2.731 4.842 1.00 88.50 71 LEU A CA 1
ATOM 542 C C . LEU A 1 71 ? -12.686 -1.452 4.833 1.00 88.50 71 LEU A C 1
ATOM 544 O O . LEU A 1 71 ? -12.229 -0.381 4.440 1.00 88.50 71 LEU A O 1
ATOM 548 N N . GLN A 1 72 ? -13.903 -1.545 5.361 1.00 90.00 72 GLN A N 1
ATOM 549 C CA . GLN A 1 72 ? -14.789 -0.405 5.549 1.00 90.00 72 GLN A CA 1
ATOM 550 C C . GLN A 1 72 ? -14.949 -0.088 7.034 1.00 90.00 72 GLN A C 1
ATOM 552 O O . GLN A 1 72 ? -15.205 -0.967 7.854 1.00 90.00 72 GLN A O 1
ATOM 557 N N . VAL A 1 73 ? -14.844 1.192 7.379 1.00 88.69 73 VAL A N 1
ATOM 558 C CA . VAL A 1 73 ? -15.094 1.700 8.729 1.00 88.69 73 VAL A CA 1
ATOM 559 C C . VAL A 1 73 ? -16.364 2.553 8.708 1.00 88.69 73 VAL A C 1
ATOM 561 O O . VAL A 1 73 ? -16.502 3.426 7.854 1.00 88.69 73 VAL A O 1
ATOM 564 N N . THR A 1 74 ? -17.306 2.293 9.620 1.00 90.44 74 THR A N 1
ATOM 565 C CA . THR A 1 74 ? -18.634 2.941 9.646 1.00 90.44 74 THR A CA 1
ATOM 566 C C . THR A 1 74 ? -19.026 3.424 11.047 1.00 90.44 74 THR A C 1
ATOM 568 O O . THR A 1 74 ? -18.462 2.973 12.044 1.00 90.44 74 THR A O 1
ATOM 571 N N . ASN A 1 75 ? -19.971 4.374 11.108 1.00 86.25 75 ASN A N 1
ATOM 572 C CA . ASN A 1 75 ? -20.515 4.987 12.334 1.00 86.25 75 ASN A CA 1
ATOM 573 C C . ASN A 1 75 ? -19.453 5.542 13.301 1.00 86.25 75 ASN A C 1
ATOM 575 O O . ASN A 1 75 ? -19.535 5.381 14.517 1.00 86.25 75 ASN A O 1
ATOM 579 N N . VAL A 1 76 ? -18.449 6.218 12.746 1.00 85.38 76 VAL A N 1
ATOM 580 C CA . VAL A 1 76 ? -17.398 6.888 13.517 1.00 85.38 76 VAL A CA 1
ATOM 581 C C . VAL A 1 76 ? -17.959 8.165 14.146 1.00 85.38 76 VAL A C 1
ATOM 583 O O . VAL A 1 76 ? -18.407 9.066 13.436 1.00 85.38 76 VAL A O 1
ATOM 586 N N . SER A 1 77 ? -17.942 8.249 15.478 1.00 85.44 77 SER A N 1
ATOM 587 C CA . SER A 1 77 ? -18.276 9.477 16.207 1.00 85.44 77 SER A CA 1
ATOM 588 C C . SER A 1 77 ? -17.126 10.496 16.126 1.00 85.44 77 SER A C 1
ATOM 590 O O . SER A 1 77 ? -15.982 10.099 15.890 1.00 85.44 77 SER A O 1
ATOM 592 N N . PRO A 1 78 ? -17.376 11.802 16.351 1.00 84.94 78 PRO A N 1
ATOM 593 C CA . PRO A 1 78 ? -16.319 12.818 16.333 1.00 84.94 78 PRO A CA 1
ATOM 594 C C . PRO A 1 78 ? -15.154 12.504 17.283 1.00 84.94 78 PRO A C 1
ATOM 596 O O . PRO A 1 78 ? -13.998 12.671 16.907 1.00 84.94 78 PRO A O 1
ATOM 599 N N . ASP A 1 79 ? -15.454 11.968 18.469 1.00 83.44 79 ASP A N 1
ATOM 600 C CA . ASP A 1 79 ? -14.447 11.600 19.471 1.00 83.44 79 ASP A CA 1
ATOM 601 C C . ASP A 1 79 ? -13.563 10.432 18.994 1.00 83.44 79 ASP A C 1
ATOM 603 O O . ASP A 1 79 ? -12.356 10.400 19.243 1.00 83.44 79 ASP A O 1
ATOM 607 N N . VAL A 1 80 ? -14.147 9.468 18.272 1.00 82.12 80 VAL A N 1
ATOM 608 C CA . VAL A 1 80 ? -13.405 8.344 17.681 1.00 82.12 80 VAL A CA 1
ATOM 609 C C . VAL A 1 80 ? -12.572 8.798 16.482 1.00 82.12 80 VAL A C 1
ATOM 611 O O . VAL A 1 80 ? -11.442 8.336 16.328 1.00 82.12 80 VAL A O 1
ATOM 614 N N . ASP A 1 81 ? -13.086 9.713 15.658 1.00 83.56 81 ASP A N 1
ATOM 615 C CA . ASP A 1 81 ? -12.341 10.303 14.537 1.00 83.56 81 ASP A CA 1
ATOM 616 C C . ASP A 1 81 ? -11.123 11.102 15.034 1.00 83.56 81 ASP A C 1
ATOM 618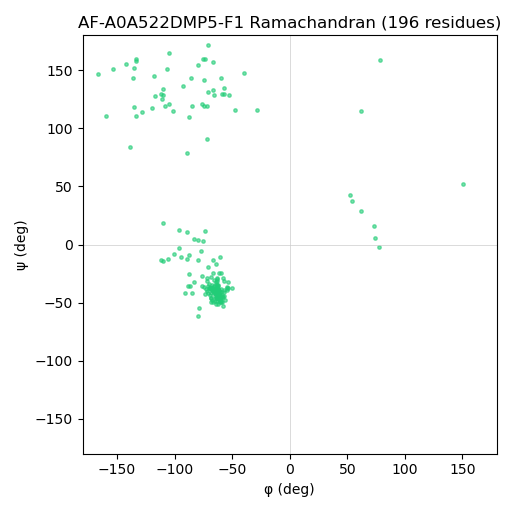 O O . ASP A 1 81 ? -10.014 10.955 14.514 1.00 83.56 81 ASP A O 1
ATOM 622 N N . GLU A 1 82 ? -11.286 11.890 16.099 1.00 84.12 82 GLU A N 1
ATOM 623 C CA . GLU A 1 82 ? -10.178 12.597 16.744 1.00 84.12 82 GLU A CA 1
ATOM 624 C C . GLU A 1 82 ? -9.155 11.619 17.344 1.00 84.12 82 GLU A C 1
ATOM 626 O O . GLU A 1 82 ? -7.946 11.780 17.145 1.00 84.12 82 GLU A O 1
ATOM 631 N N . ALA A 1 83 ? -9.621 10.549 17.997 1.00 81.19 83 ALA A N 1
ATOM 632 C CA . ALA A 1 83 ? -8.750 9.493 18.504 1.00 81.19 83 ALA A CA 1
ATOM 633 C C . ALA A 1 83 ? -7.982 8.772 17.381 1.00 81.19 83 ALA A C 1
ATOM 635 O O . ALA A 1 83 ? -6.799 8.480 17.558 1.00 81.19 83 ALA A O 1
ATOM 636 N N . MET A 1 84 ? -8.600 8.530 16.218 1.00 81.25 84 MET A N 1
ATOM 637 C CA . MET A 1 84 ? -7.930 7.989 15.025 1.00 81.25 84 MET A CA 1
ATOM 638 C C . MET A 1 84 ? -6.845 8.921 14.511 1.00 81.25 84 MET A C 1
ATOM 640 O O . MET A 1 84 ? -5.699 8.500 14.362 1.00 81.25 84 MET A O 1
ATOM 644 N N . LYS A 1 85 ? -7.162 10.199 14.306 1.00 81.75 85 LYS A N 1
ATOM 645 C CA . LYS A 1 85 ? -6.176 11.189 13.848 1.00 81.75 85 LYS A CA 1
ATOM 646 C C . LYS A 1 85 ? -5.009 11.325 14.824 1.00 81.75 85 LYS A C 1
ATOM 648 O O . LYS A 1 85 ? -3.865 11.445 14.397 1.00 81.75 85 LYS A O 1
ATOM 653 N N . SER A 1 86 ? -5.285 11.261 16.125 1.00 79.69 86 SER A N 1
ATOM 654 C CA . SER A 1 86 ? -4.263 11.295 17.173 1.00 79.69 86 SER A CA 1
ATOM 655 C C . SER A 1 86 ? -3.406 10.023 17.196 1.00 79.69 86 SER A C 1
ATOM 657 O O . SER A 1 86 ? -2.181 10.107 17.258 1.00 79.69 86 SER A O 1
ATOM 659 N N . ALA A 1 87 ? -4.020 8.843 17.066 1.00 74.75 87 ALA A N 1
ATOM 660 C CA . ALA A 1 87 ? -3.323 7.556 17.061 1.00 74.75 87 ALA A CA 1
ATOM 661 C C . ALA A 1 87 ? -2.353 7.392 15.876 1.00 74.75 87 ALA A C 1
ATOM 663 O O . ALA A 1 87 ? -1.347 6.691 16.016 1.00 74.75 87 ALA A O 1
ATOM 664 N N . PHE A 1 88 ? -2.640 8.056 14.750 1.00 74.62 88 PHE A N 1
ATOM 665 C CA . PHE A 1 88 ? -1.831 8.051 13.525 1.00 74.62 88 PHE A CA 1
ATOM 666 C C . PHE A 1 88 ? -1.131 9.385 13.241 1.00 74.62 88 PHE A C 1
ATOM 668 O O . PHE A 1 88 ? -0.713 9.634 12.110 1.00 74.62 88 PHE A O 1
ATOM 675 N N . ASN A 1 89 ? -0.991 10.266 14.235 1.00 75.56 89 ASN A N 1
ATOM 676 C CA . ASN A 1 89 ? -0.198 11.473 14.039 1.00 75.56 89 ASN A CA 1
ATOM 677 C C . ASN A 1 89 ? 1.292 11.117 13.853 1.00 75.56 89 ASN A C 1
ATOM 679 O O . ASN A 1 89 ? 1.759 10.062 14.291 1.00 75.56 89 ASN A O 1
ATOM 683 N N . ALA A 1 90 ? 2.049 12.012 13.210 1.00 58.41 90 ALA A N 1
ATOM 684 C CA . ALA A 1 90 ? 3.453 11.773 12.872 1.00 58.41 90 ALA A CA 1
ATOM 685 C C . ALA A 1 90 ? 4.304 11.362 14.089 1.00 58.41 90 ALA A C 1
ATOM 687 O O . ALA A 1 90 ? 5.135 10.473 13.976 1.00 58.41 90 ALA A O 1
ATOM 688 N N . SER A 1 91 ? 4.059 11.934 15.275 1.00 60.59 91 SER A N 1
ATOM 689 C CA . SER A 1 91 ? 4.791 11.566 16.495 1.00 60.59 91 SER A CA 1
ATOM 690 C C . SER A 1 91 ? 4.483 10.156 17.008 1.00 60.59 91 SER A C 1
ATOM 692 O O . SER A 1 91 ? 5.387 9.467 17.472 1.00 60.59 91 SER A O 1
ATOM 694 N N . ALA A 1 92 ? 3.227 9.712 16.929 1.00 61.31 92 ALA A N 1
ATOM 695 C CA . ALA A 1 92 ? 2.804 8.392 17.382 1.00 61.31 92 ALA A CA 1
ATOM 696 C C . ALA A 1 92 ? 3.252 7.294 16.410 1.00 61.31 92 ALA A C 1
ATOM 698 O O . ALA A 1 92 ? 3.658 6.216 16.843 1.00 61.31 92 ALA A O 1
ATOM 699 N N . LEU A 1 93 ? 3.229 7.596 15.109 1.00 64.00 93 LEU A N 1
ATOM 700 C CA . LEU A 1 93 ? 3.793 6.742 14.071 1.00 64.00 93 LEU A CA 1
ATOM 701 C C . LEU A 1 93 ? 5.310 6.625 14.218 1.00 64.00 93 LEU A C 1
ATOM 703 O O . LEU A 1 93 ? 5.803 5.505 14.274 1.00 64.00 93 LEU A O 1
ATOM 707 N N . ASN A 1 94 ? 6.026 7.743 14.378 1.00 62.06 94 ASN A N 1
ATOM 708 C CA . ASN A 1 94 ? 7.472 7.727 14.612 1.00 62.06 94 ASN A CA 1
ATOM 709 C C . ASN A 1 94 ? 7.816 6.880 15.836 1.00 62.06 94 ASN A C 1
ATOM 711 O O . ASN A 1 94 ? 8.608 5.967 15.717 1.00 62.06 94 ASN A O 1
ATOM 715 N N . HIS A 1 95 ? 7.129 7.057 16.966 1.00 62.19 95 HIS A N 1
ATOM 716 C CA . HIS A 1 95 ? 7.368 6.228 18.149 1.00 62.19 95 HIS A CA 1
ATOM 717 C C . HIS A 1 95 ? 7.058 4.731 17.926 1.00 62.19 95 HIS A C 1
ATOM 719 O O . HIS A 1 95 ? 7.738 3.869 18.477 1.00 62.19 95 HIS A O 1
ATOM 725 N N . PHE A 1 96 ? 6.042 4.389 17.125 1.00 60.84 96 PHE A N 1
ATOM 726 C CA . PHE A 1 96 ? 5.767 2.996 16.749 1.00 60.84 96 PHE A CA 1
ATOM 727 C C . PHE A 1 96 ? 6.872 2.408 15.858 1.00 60.84 96 PHE A C 1
ATOM 729 O O . PHE A 1 96 ? 7.251 1.246 16.031 1.00 60.84 96 PHE A O 1
ATOM 736 N N . PHE A 1 97 ? 7.404 3.203 14.928 1.00 60.75 97 PHE A N 1
ATOM 737 C CA . PHE A 1 97 ? 8.545 2.822 14.101 1.00 60.75 97 PHE A CA 1
ATOM 738 C C . PHE A 1 97 ? 9.826 2.716 14.939 1.00 60.75 97 PHE A C 1
ATOM 740 O O . PHE A 1 97 ? 10.467 1.671 14.899 1.00 60.75 97 PHE A O 1
ATOM 747 N N . ASP A 1 98 ? 10.106 3.685 15.810 1.00 59.78 98 ASP A N 1
ATOM 748 C CA . ASP A 1 98 ? 11.238 3.695 16.743 1.00 59.78 98 ASP 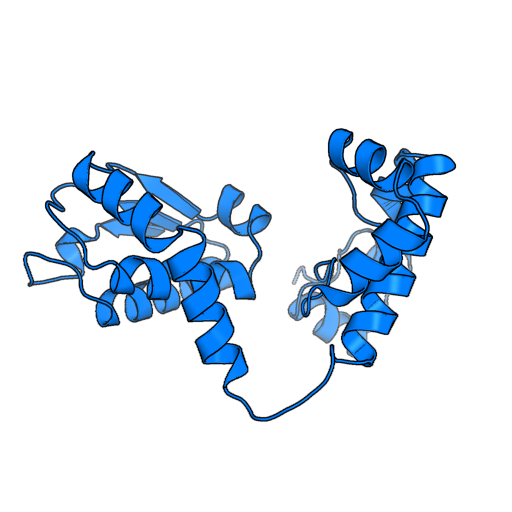A CA 1
ATOM 749 C C . ASP A 1 98 ? 11.226 2.452 17.650 1.00 59.78 98 ASP A C 1
ATOM 751 O O . ASP A 1 98 ? 12.257 1.825 17.886 1.00 59.78 98 ASP A O 1
ATOM 755 N N . GLN A 1 99 ? 10.051 2.030 18.136 1.00 56.97 99 GLN A N 1
ATOM 756 C CA . GLN A 1 99 ? 9.923 0.799 18.923 1.00 56.97 99 GLN A CA 1
ATOM 757 C C . GLN A 1 99 ? 10.269 -0.462 18.119 1.00 56.97 99 GLN A C 1
ATOM 759 O O . GLN A 1 99 ? 10.819 -1.404 18.692 1.00 56.97 99 GLN A O 1
ATOM 764 N N . ARG A 1 100 ? 10.013 -0.487 16.805 1.00 48.50 100 ARG A N 1
ATOM 765 C CA . ARG A 1 100 ? 10.495 -1.554 15.910 1.00 48.50 100 ARG A CA 1
ATOM 766 C C . ARG A 1 100 ? 11.984 -1.417 15.576 1.00 48.50 100 ARG A C 1
ATOM 768 O O . ARG A 1 100 ? 12.635 -2.437 15.369 1.00 48.50 100 ARG A O 1
ATOM 775 N N . GLU A 1 101 ? 12.529 -0.204 15.602 1.00 45.22 101 GLU A N 1
ATOM 776 C CA . GLU A 1 101 ? 13.959 0.089 15.432 1.00 45.22 101 GLU A CA 1
ATOM 777 C C . GLU A 1 101 ? 14.812 -0.195 16.686 1.00 45.22 101 GLU A C 1
ATOM 779 O O . GLU A 1 101 ? 16.037 -0.170 16.615 1.00 45.22 101 GLU A O 1
ATOM 784 N N . THR A 1 102 ? 14.216 -0.560 17.831 1.00 45.09 102 THR A N 1
ATOM 785 C CA . THR A 1 102 ? 14.977 -1.011 19.021 1.00 45.09 102 THR A CA 1
ATOM 786 C C . THR A 1 102 ? 15.586 -2.421 18.903 1.00 45.09 102 THR A C 1
ATOM 788 O O . THR A 1 102 ? 16.115 -2.957 19.881 1.00 45.09 102 THR A O 1
ATOM 791 N N . LEU A 1 103 ? 15.591 -3.019 17.706 1.00 45.56 103 LEU A N 1
ATOM 792 C CA . LEU A 1 103 ? 16.556 -4.064 17.358 1.00 45.56 103 LEU A CA 1
ATOM 793 C C . LEU A 1 103 ? 17.913 -3.393 17.080 1.00 45.56 103 LEU A C 1
ATOM 795 O O . LEU A 1 103 ? 18.006 -2.532 16.210 1.00 45.56 103 LEU A O 1
ATOM 799 N N . PRO A 1 104 ? 18.980 -3.736 17.818 1.00 39.31 104 PRO A N 1
ATOM 800 C CA . PRO A 1 104 ? 20.184 -2.922 17.844 1.00 39.31 104 PRO A CA 1
ATOM 801 C C . PRO A 1 104 ? 20.882 -2.903 16.479 1.00 39.31 104 PRO A C 1
ATOM 803 O O . PRO A 1 104 ? 21.243 -3.954 15.956 1.00 39.31 104 PRO A O 1
ATOM 806 N N . ASN A 1 105 ? 21.179 -1.687 16.007 1.00 44.22 105 ASN A N 1
ATOM 807 C CA . ASN A 1 105 ? 22.139 -1.338 14.955 1.00 44.22 105 ASN A CA 1
ATOM 808 C C . ASN A 1 105 ? 21.876 -1.904 13.549 1.00 44.22 105 ASN A C 1
ATOM 810 O O . ASN A 1 105 ? 22.182 -3.064 13.276 1.00 44.22 105 ASN A O 1
ATOM 814 N N . LYS A 1 106 ? 21.595 -1.004 12.599 1.00 46.75 106 LYS A N 1
ATOM 815 C CA . LYS A 1 106 ? 22.406 -0.866 11.377 1.00 46.75 106 LYS A CA 1
ATOM 816 C C . LYS A 1 106 ? 22.061 0.434 10.649 1.00 46.75 106 LYS A C 1
ATOM 818 O O . LYS A 1 106 ? 20.921 0.879 10.665 1.00 46.75 106 LYS A O 1
ATOM 823 N N . ALA A 1 107 ? 23.071 1.028 10.011 1.00 53.59 107 ALA A N 1
ATOM 824 C CA . ALA A 1 107 ? 22.880 1.923 8.872 1.00 53.59 107 ALA A CA 1
ATOM 825 C C . ALA A 1 107 ? 21.776 1.372 7.957 1.00 53.59 107 ALA A C 1
ATOM 827 O O . ALA A 1 107 ? 21.662 0.147 7.897 1.00 53.59 107 ALA A O 1
ATOM 828 N N . CYS A 1 108 ? 21.004 2.250 7.293 1.00 59.81 108 CYS A N 1
ATOM 829 C CA . CYS A 1 108 ? 19.963 1.877 6.325 1.00 59.81 108 CYS A CA 1
ATOM 830 C C . CYS A 1 108 ? 20.324 0.546 5.667 1.00 59.81 108 CYS A C 1
ATOM 832 O O . CYS A 1 108 ? 21.412 0.453 5.089 1.00 59.81 108 CYS A O 1
ATOM 834 N N . ASP A 1 109 ? 19.499 -0.480 5.900 1.00 75.31 109 ASP A N 1
ATOM 835 C CA . ASP A 1 109 ? 19.808 -1.843 5.485 1.00 75.31 109 ASP A CA 1
ATOM 836 C C . ASP A 1 109 ? 20.265 -1.795 4.027 1.00 75.31 109 ASP A C 1
ATOM 838 O O . ASP A 1 109 ? 19.521 -1.337 3.158 1.00 75.31 109 ASP A O 1
ATOM 842 N N . ALA A 1 110 ? 21.528 -2.161 3.789 1.00 81.00 110 ALA A N 1
ATOM 843 C CA . ALA A 1 110 ? 22.164 -1.969 2.494 1.00 81.00 110 ALA A CA 1
ATOM 844 C C . ALA A 1 110 ? 21.367 -2.673 1.390 1.00 81.00 110 ALA A C 1
ATOM 846 O O . ALA A 1 110 ? 21.281 -2.160 0.279 1.00 81.00 110 ALA A O 1
ATOM 847 N N . GLU A 1 111 ? 20.712 -3.787 1.724 1.00 84.81 111 GLU A N 1
ATOM 848 C CA . GLU A 1 111 ? 19.838 -4.508 0.809 1.00 84.81 111 GLU A CA 1
ATOM 849 C C . GLU A 1 111 ? 18.567 -3.705 0.492 1.00 84.81 111 GLU A C 1
ATOM 851 O O . GLU A 1 111 ? 18.217 -3.543 -0.676 1.00 84.81 111 GLU A O 1
ATOM 856 N N . ILE A 1 112 ? 17.907 -3.123 1.501 1.00 86.19 112 ILE A N 1
ATOM 857 C CA . ILE A 1 112 ? 16.726 -2.261 1.297 1.00 86.19 112 ILE A CA 1
ATOM 858 C C . ILE A 1 112 ? 17.098 -1.032 0.465 1.00 86.19 112 ILE A C 1
ATOM 860 O O . ILE A 1 112 ? 16.381 -0.683 -0.474 1.00 86.19 112 ILE A O 1
ATOM 864 N N . TYR A 1 113 ? 18.230 -0.398 0.776 1.00 89.19 113 TYR A N 1
ATOM 865 C CA . TYR A 1 113 ? 18.734 0.745 0.024 1.00 89.19 113 TYR A CA 1
ATOM 866 C C . TYR A 1 113 ? 18.977 0.388 -1.446 1.00 89.19 113 TYR A C 1
ATOM 868 O O . TYR A 1 113 ? 18.498 1.091 -2.336 1.00 89.19 113 TYR A O 1
ATOM 876 N N . GLU A 1 114 ? 19.685 -0.710 -1.719 1.00 92.81 114 GLU A N 1
ATOM 877 C CA . GLU A 1 114 ? 19.993 -1.149 -3.082 1.00 92.81 114 GLU A CA 1
ATOM 878 C C . GLU A 1 114 ? 18.728 -1.505 -3.874 1.00 92.81 114 GLU A C 1
ATOM 880 O O . GLU A 1 114 ? 18.585 -1.086 -5.028 1.00 92.81 114 GLU A O 1
ATOM 885 N N . LEU A 1 115 ? 17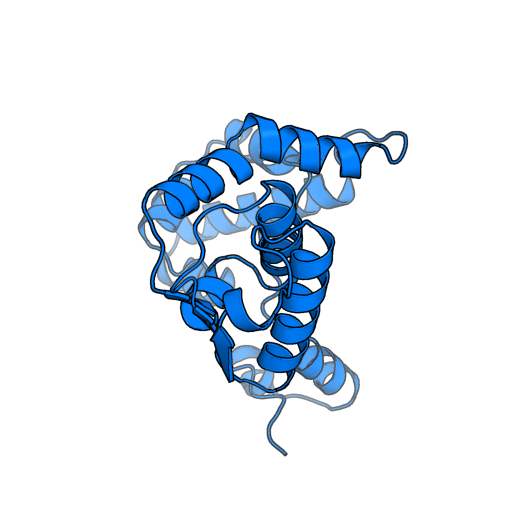.779 -2.209 -3.250 1.00 94.19 115 LEU A N 1
ATOM 886 C CA . LEU A 1 115 ? 16.500 -2.562 -3.868 1.00 94.19 115 LEU A CA 1
ATOM 887 C C . LEU A 1 115 ? 15.669 -1.320 -4.195 1.00 94.19 115 LEU A C 1
ATOM 889 O O . LEU A 1 115 ? 15.154 -1.195 -5.310 1.00 94.19 115 LEU A O 1
ATOM 893 N N . ASN A 1 116 ? 15.569 -0.379 -3.256 1.00 94.38 116 ASN A N 1
ATOM 894 C CA . ASN A 1 116 ? 14.860 0.875 -3.480 1.00 94.38 116 ASN A CA 1
ATOM 895 C C . ASN A 1 116 ? 15.516 1.707 -4.575 1.00 94.38 116 ASN A C 1
ATOM 897 O O . ASN A 1 116 ? 14.824 2.219 -5.454 1.00 94.38 116 ASN A O 1
ATOM 901 N N . LEU A 1 117 ? 16.844 1.820 -4.551 1.00 96.00 117 LEU A N 1
ATOM 902 C CA . LEU A 1 117 ? 17.603 2.567 -5.543 1.00 96.00 117 LEU A CA 1
ATOM 903 C C . LEU A 1 117 ? 17.370 2.001 -6.949 1.00 96.00 117 LEU A C 1
ATOM 905 O O . LEU A 1 117 ? 17.035 2.752 -7.868 1.00 96.00 117 LEU A O 1
ATOM 909 N N . ALA A 1 118 ? 17.489 0.681 -7.114 1.00 96.56 118 ALA A N 1
ATOM 910 C CA . ALA A 1 118 ? 17.248 0.012 -8.388 1.00 96.56 118 ALA A CA 1
ATOM 911 C C . ALA A 1 118 ? 15.807 0.224 -8.877 1.00 96.56 118 ALA A C 1
ATOM 913 O O . ALA A 1 118 ? 15.587 0.576 -10.042 1.00 96.56 118 ALA A O 1
ATOM 914 N N . TRP A 1 119 ? 14.828 0.068 -7.981 1.00 95.88 119 TRP A N 1
ATOM 915 C CA . TRP A 1 119 ? 13.420 0.258 -8.309 1.00 95.88 119 TRP A CA 1
ATOM 916 C C . TRP A 1 119 ? 13.114 1.701 -8.725 1.00 95.88 119 TRP A C 1
ATOM 918 O O . TRP A 1 119 ? 12.514 1.913 -9.777 1.00 95.88 119 TRP A O 1
ATOM 928 N N . LEU A 1 120 ? 13.570 2.697 -7.957 1.00 96.94 120 LEU A N 1
ATOM 929 C CA . LEU A 1 120 ? 13.330 4.122 -8.212 1.00 96.94 120 LEU A CA 1
ATOM 930 C C . LEU A 1 120 ? 13.988 4.595 -9.513 1.00 96.94 120 LEU A C 1
ATOM 932 O O . LEU A 1 120 ? 13.374 5.343 -10.279 1.00 96.94 120 LEU A O 1
ATOM 936 N N . ILE A 1 121 ? 15.211 4.131 -9.802 1.00 97.56 121 ILE A N 1
ATOM 937 C CA . ILE A 1 121 ? 15.886 4.412 -11.076 1.00 97.56 121 ILE A CA 1
ATOM 938 C C . ILE A 1 121 ? 15.059 3.858 -12.235 1.00 97.56 121 ILE A C 1
ATOM 940 O O . ILE A 1 121 ? 14.783 4.595 -13.187 1.00 97.56 121 ILE A O 1
ATOM 944 N N . LYS A 1 122 ? 14.622 2.593 -12.146 1.00 96.62 122 LYS A N 1
ATOM 945 C CA . LYS A 1 122 ? 13.849 1.963 -13.220 1.00 96.62 122 LYS A CA 1
ATOM 946 C C . LYS A 1 122 ? 12.468 2.591 -13.385 1.00 96.62 122 LYS A C 1
ATOM 948 O O . LYS A 1 122 ? 12.020 2.806 -14.509 1.00 96.62 122 LYS A O 1
ATOM 953 N N . ALA A 1 123 ? 11.814 2.934 -12.279 1.00 95.94 123 ALA A N 1
ATOM 954 C CA . ALA A 1 123 ? 10.532 3.618 -12.282 1.00 95.94 123 ALA A CA 1
ATOM 955 C C . ALA A 1 123 ? 10.645 4.972 -12.991 1.00 95.94 123 ALA A C 1
ATOM 957 O O . ALA A 1 123 ? 9.861 5.242 -13.894 1.00 95.94 123 ALA A O 1
ATOM 958 N N . ARG A 1 124 ? 11.662 5.784 -12.668 1.00 97.12 124 ARG A N 1
ATOM 959 C CA . ARG A 1 124 ? 11.895 7.077 -13.331 1.00 97.12 124 ARG A CA 1
ATOM 960 C C . ARG A 1 124 ? 12.227 6.942 -14.813 1.00 97.12 124 ARG A C 1
ATOM 962 O O . ARG A 1 124 ? 11.788 7.766 -15.610 1.00 97.12 124 ARG A O 1
ATOM 969 N N . GLU A 1 125 ? 13.032 5.951 -15.185 1.00 96.94 125 GLU A N 1
ATOM 970 C CA . GLU A 1 125 ? 13.351 5.669 -16.588 1.00 96.94 125 GLU A CA 1
ATOM 971 C C . GLU A 1 125 ? 12.066 5.395 -17.384 1.00 96.94 125 GLU A C 1
ATOM 973 O O . GLU A 1 125 ? 11.784 6.086 -18.362 1.00 96.94 125 GLU A O 1
ATOM 978 N N . LEU A 1 126 ? 11.240 4.461 -16.903 1.00 95.25 126 LEU A N 1
ATOM 979 C CA . LEU A 1 126 ? 10.016 4.057 -17.591 1.00 95.25 126 LEU A CA 1
ATOM 980 C C . LEU A 1 126 ? 8.944 5.148 -17.587 1.00 95.25 126 LEU A C 1
ATOM 982 O O . LEU A 1 126 ? 8.261 5.314 -18.592 1.00 95.25 126 LEU A O 1
ATOM 986 N N . THR A 1 127 ? 8.791 5.921 -16.506 1.00 95.56 127 THR A N 1
ATOM 987 C CA . THR A 1 127 ? 7.801 7.011 -16.477 1.00 95.56 127 THR A CA 1
ATOM 988 C C . THR A 1 127 ? 8.162 8.161 -17.411 1.00 95.56 127 THR A C 1
ATOM 990 O O . THR A 1 127 ? 7.257 8.819 -17.920 1.00 95.56 127 THR A O 1
ATOM 993 N N . ARG A 1 128 ? 9.454 8.393 -17.683 1.00 95.06 128 ARG A N 1
ATOM 994 C CA . ARG A 1 128 ? 9.911 9.375 -18.683 1.00 95.06 128 ARG A CA 1
ATOM 995 C C . ARG A 1 128 ? 9.760 8.884 -20.115 1.00 95.06 128 ARG A C 1
ATOM 997 O O . ARG A 1 128 ? 9.511 9.692 -21.003 1.00 95.06 128 ARG A O 1
ATOM 1004 N N . GLU A 1 129 ? 9.962 7.591 -20.337 1.00 92.94 129 GLU A N 1
ATOM 1005 C CA . GLU A 1 129 ? 9.887 6.997 -21.668 1.00 92.94 129 GLU A CA 1
ATOM 1006 C C . GLU A 1 129 ? 8.435 6.769 -22.102 1.00 92.94 129 GLU A C 1
ATOM 1008 O O . GLU A 1 129 ? 8.021 7.221 -23.169 1.00 92.94 129 GLU A O 1
ATOM 1013 N N . ASN A 1 130 ? 7.655 6.061 -21.282 1.00 90.81 130 ASN A N 1
ATOM 1014 C CA . ASN A 1 130 ? 6.288 5.683 -21.605 1.00 90.81 130 ASN A CA 1
ATOM 1015 C C . ASN A 1 130 ? 5.488 5.346 -20.337 1.00 90.81 130 ASN A C 1
ATOM 1017 O O . ASN A 1 130 ? 5.660 4.287 -19.726 1.00 90.81 130 ASN A O 1
ATOM 1021 N N . GLY A 1 131 ? 4.525 6.208 -20.002 1.00 85.12 131 GLY A N 1
ATOM 1022 C CA . GLY A 1 131 ? 3.635 6.010 -18.858 1.00 85.12 131 GLY A CA 1
ATOM 1023 C C . GLY A 1 131 ? 2.899 4.664 -18.865 1.00 85.12 131 GLY A C 1
ATOM 1024 O O . GLY A 1 131 ? 2.765 4.061 -17.801 1.00 85.12 131 GLY A O 1
ATOM 1025 N N . MET A 1 132 ? 2.492 4.144 -20.032 1.00 87.44 132 MET A N 1
ATOM 1026 C CA . MET A 1 132 ? 1.847 2.823 -20.130 1.00 87.44 132 MET A CA 1
ATOM 1027 C C . MET A 1 132 ? 2.809 1.682 -19.783 1.00 87.44 132 MET A C 1
ATOM 1029 O O . MET A 1 132 ? 2.403 0.718 -19.140 1.00 87.44 132 MET A O 1
ATOM 1033 N N . LEU A 1 133 ? 4.089 1.782 -20.162 1.00 86.06 133 LEU A N 1
ATOM 1034 C CA . LEU A 1 133 ? 5.089 0.781 -19.773 1.00 86.06 133 LEU A CA 1
ATOM 1035 C C . LEU A 1 133 ? 5.394 0.853 -18.278 1.00 86.06 133 LEU A C 1
ATOM 1037 O O . LEU A 1 133 ? 5.553 -0.187 -17.650 1.00 86.06 133 LEU A O 1
ATOM 1041 N N . ALA A 1 134 ? 5.432 2.049 -17.688 1.00 90.00 134 ALA A N 1
ATOM 1042 C CA . ALA A 1 134 ? 5.577 2.191 -16.240 1.00 90.00 134 ALA A CA 1
ATOM 1043 C C . ALA A 1 134 ? 4.403 1.550 -15.478 1.00 90.00 134 ALA A C 1
ATOM 1045 O O . ALA A 1 134 ? 4.602 0.892 -14.461 1.00 90.00 134 ALA A O 1
ATOM 1046 N N . GLU A 1 135 ? 3.183 1.677 -15.990 1.00 88.44 135 GLU A N 1
ATOM 1047 C CA . GLU A 1 135 ? 2.012 1.022 -15.408 1.00 88.44 135 GLU A CA 1
ATOM 1048 C C . GLU A 1 135 ? 2.069 -0.499 -15.564 1.00 88.44 135 GLU A C 1
ATOM 1050 O O . GLU A 1 135 ? 1.963 -1.214 -14.573 1.00 88.44 135 GLU A O 1
ATOM 1055 N N . LEU A 1 136 ? 2.343 -1.005 -16.767 1.00 85.19 136 LEU A N 1
ATOM 1056 C CA . LEU A 1 136 ? 2.395 -2.445 -17.025 1.00 85.19 136 LEU A CA 1
ATOM 1057 C C . LEU A 1 136 ? 3.564 -3.134 -16.298 1.00 85.19 136 LEU A C 1
ATOM 1059 O O . LEU A 1 136 ? 3.396 -4.159 -15.638 1.00 85.19 136 LEU A O 1
ATOM 1063 N N . VAL A 1 137 ? 4.770 -2.578 -16.422 1.00 87.31 137 VAL A N 1
ATOM 1064 C CA . VAL A 1 137 ? 6.007 -3.198 -15.928 1.00 87.31 137 VAL A CA 1
ATOM 1065 C C . VAL A 1 137 ? 6.233 -2.886 -14.461 1.00 87.31 137 VAL A C 1
ATOM 1067 O O . VAL A 1 137 ? 6.612 -3.793 -13.724 1.00 87.31 137 VAL A O 1
ATOM 1070 N N . MET A 1 138 ? 5.988 -1.649 -14.015 1.00 88.94 138 MET A N 1
ATOM 1071 C CA . MET A 1 138 ? 6.248 -1.207 -12.634 1.00 88.94 138 MET A CA 1
ATOM 1072 C C . MET A 1 138 ? 4.989 -1.167 -11.756 1.00 88.94 138 MET A C 1
ATOM 1074 O O . MET A 1 138 ? 5.126 -1.098 -10.535 1.00 88.94 138 MET A O 1
ATOM 1078 N N . GLY A 1 139 ? 3.792 -1.364 -12.320 1.00 87.75 139 GLY A N 1
ATOM 1079 C CA . GLY A 1 139 ? 2.542 -1.395 -11.553 1.00 87.75 139 GLY A CA 1
ATOM 1080 C C . GLY A 1 139 ? 2.106 -0.010 -11.074 1.00 87.75 139 GLY A C 1
ATOM 1081 O O . GLY A 1 139 ? 1.292 0.095 -10.163 1.00 87.75 139 GLY A O 1
ATOM 1082 N N . ILE A 1 140 ? 2.669 1.061 -11.644 1.00 89.44 140 ILE A N 1
ATOM 1083 C CA . ILE A 1 140 ? 2.410 2.440 -11.217 1.00 89.44 140 ILE A CA 1
ATOM 1084 C C . ILE A 1 140 ? 1.201 2.969 -11.996 1.00 89.44 140 ILE A C 1
ATOM 1086 O O . ILE A 1 140 ? 1.354 3.670 -12.994 1.00 89.44 140 ILE A O 1
ATOM 1090 N N . GLY A 1 141 ? -0.004 2.579 -11.573 1.00 86.31 141 GLY A N 1
ATOM 1091 C CA . GLY A 1 141 ? -1.255 2.988 -12.229 1.00 86.31 141 GLY A CA 1
ATOM 1092 C C . GLY A 1 141 ? -1.619 4.460 -12.008 1.00 86.31 141 GLY A C 1
ATOM 1093 O O . GLY A 1 141 ? -2.218 5.095 -12.875 1.00 86.31 141 GLY A O 1
ATOM 1094 N N . ASP A 1 142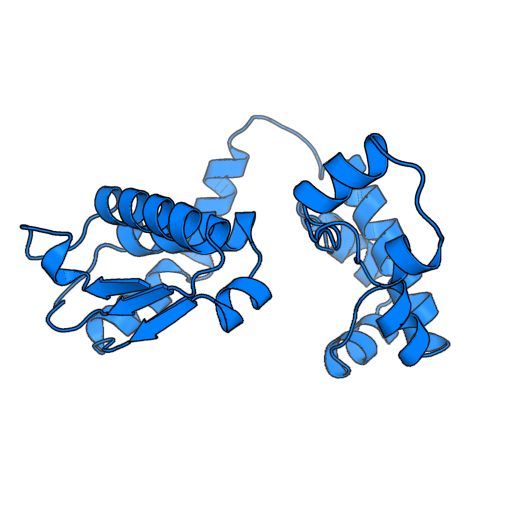 ? -1.203 5.046 -10.885 1.00 89.44 142 ASP A N 1
ATOM 1095 C CA . ASP A 1 142 ? -1.487 6.447 -10.568 1.00 89.44 142 ASP A CA 1
ATOM 1096 C C . ASP A 1 142 ? -0.664 7.402 -11.458 1.00 89.44 142 ASP A C 1
ATOM 1098 O O . ASP A 1 142 ? 0.569 7.382 -11.471 1.00 89.44 142 ASP A O 1
ATOM 1102 N N . GLU A 1 143 ? -1.350 8.236 -12.244 1.00 89.31 143 GLU A N 1
ATOM 1103 C CA . GLU A 1 143 ? -0.718 9.197 -13.156 1.00 89.31 143 GLU A CA 1
ATOM 1104 C C . GLU A 1 143 ? 0.050 10.301 -12.415 1.00 89.31 143 GLU A C 1
ATOM 1106 O O . GLU A 1 143 ? 1.162 10.648 -12.817 1.00 89.31 143 GLU A O 1
ATOM 1111 N N . ALA A 1 144 ? -0.488 10.820 -11.309 1.00 92.56 144 ALA A N 1
ATOM 1112 C CA . ALA A 1 144 ? 0.169 11.866 -10.531 1.00 92.56 144 ALA A CA 1
ATOM 1113 C C . ALA A 1 144 ? 1.477 11.351 -9.910 1.00 92.56 144 ALA A C 1
ATOM 1115 O O . ALA A 1 144 ? 2.497 12.045 -9.939 1.00 92.56 144 ALA A O 1
ATOM 1116 N N . LEU A 1 145 ? 1.482 10.107 -9.431 1.00 91.56 145 LEU A N 1
ATOM 1117 C CA . LEU A 1 145 ? 2.672 9.426 -8.938 1.00 91.56 145 LEU A CA 1
ATOM 1118 C C . LEU A 1 145 ? 3.690 9.193 -10.059 1.00 91.56 145 LEU A C 1
ATOM 1120 O O . LEU A 1 145 ? 4.874 9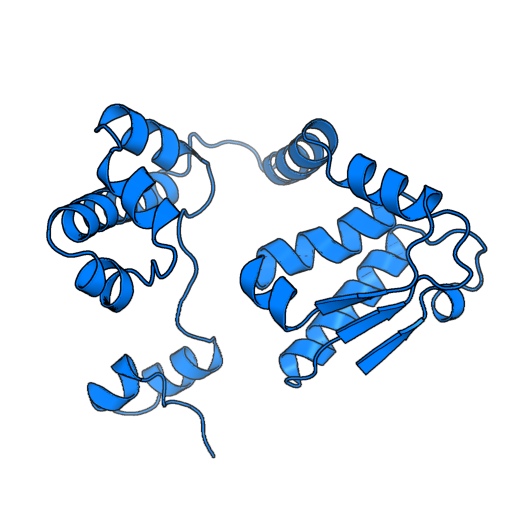.470 -9.866 1.00 91.56 145 LEU A O 1
ATOM 1124 N N . ARG A 1 146 ? 3.257 8.746 -11.248 1.00 94.38 146 ARG A N 1
ATOM 1125 C CA . ARG A 1 146 ? 4.150 8.613 -12.416 1.00 94.38 146 ARG A CA 1
ATOM 1126 C C . ARG A 1 146 ? 4.820 9.943 -12.759 1.00 94.38 146 ARG A C 1
ATOM 1128 O O . ARG A 1 146 ? 6.034 9.974 -12.976 1.00 94.38 146 ARG A O 1
ATOM 1135 N N . MET A 1 147 ? 4.055 11.036 -12.749 1.00 94.00 147 MET A N 1
ATOM 1136 C CA . MET A 1 147 ? 4.572 12.382 -12.996 1.00 94.00 147 MET A CA 1
ATOM 1137 C C . MET A 1 147 ? 5.567 12.821 -11.922 1.00 94.00 147 MET A C 1
ATOM 1139 O O . MET A 1 147 ? 6.651 13.287 -12.273 1.00 94.00 147 MET A O 1
ATOM 1143 N N . ALA A 1 148 ? 5.262 12.611 -10.640 1.00 95.88 148 ALA A N 1
ATOM 1144 C CA . ALA A 1 148 ? 6.180 12.914 -9.544 1.00 95.88 148 ALA A CA 1
ATOM 1145 C C . ALA A 1 148 ? 7.495 12.125 -9.670 1.00 95.88 148 ALA A C 1
ATOM 1147 O O . ALA A 1 148 ? 8.577 12.710 -9.643 1.00 95.88 148 ALA A O 1
ATOM 1148 N N . ILE A 1 149 ? 7.410 10.813 -9.913 1.00 96.00 149 ILE A N 1
ATOM 1149 C CA . ILE A 1 149 ? 8.577 9.938 -10.094 1.00 96.00 149 ILE A CA 1
ATOM 1150 C C . ILE A 1 149 ? 9.420 10.388 -11.292 1.00 96.00 149 ILE A C 1
ATOM 1152 O O . ILE A 1 149 ? 10.647 10.422 -11.200 1.00 96.00 149 ILE A O 1
ATOM 1156 N N . SER A 1 150 ? 8.787 10.781 -12.404 1.00 96.06 150 SER A N 1
ATOM 1157 C CA . SER A 1 150 ? 9.492 11.245 -13.609 1.00 96.06 150 SER A CA 1
ATOM 1158 C C . SER A 1 150 ? 10.367 12.482 -13.355 1.00 96.06 150 SER A C 1
ATOM 1160 O O . SER A 1 150 ? 11.352 12.707 -14.064 1.00 96.06 150 SER A O 1
ATOM 1162 N N . GLN A 1 151 ? 10.055 13.273 -12.327 1.00 96.81 151 GLN A N 1
ATOM 1163 C CA . GLN A 1 151 ? 10.748 14.521 -12.010 1.00 96.81 151 GLN A CA 1
ATOM 1164 C C . GLN A 1 151 ? 11.870 14.354 -10.978 1.00 96.81 151 GLN A C 1
ATOM 1166 O O . GLN A 1 151 ? 12.684 15.264 -10.846 1.00 96.81 151 GLN A O 1
ATOM 1171 N N . LEU A 1 152 ? 11.975 13.196 -10.315 1.00 96.94 152 LEU A N 1
ATOM 1172 C CA . LEU A 1 152 ? 12.985 12.964 -9.279 1.00 96.94 152 LEU A CA 1
ATOM 1173 C C . LEU A 1 152 ? 14.411 13.148 -9.816 1.00 96.94 152 LEU A C 1
ATOM 1175 O O . LEU A 1 152 ? 14.809 12.548 -10.828 1.00 96.94 152 LEU A O 1
ATOM 1179 N N . SER A 1 153 ? 15.211 13.942 -9.110 1.00 96.88 153 SER A N 1
ATOM 1180 C CA . SER A 1 153 ? 16.654 14.017 -9.329 1.00 96.88 153 SER A CA 1
ATOM 1181 C C . SER A 1 153 ? 17.348 12.732 -8.853 1.00 96.88 153 SER A C 1
ATOM 1183 O O . SER A 1 153 ? 16.725 11.828 -8.297 1.00 96.88 153 SER A O 1
ATOM 1185 N N . ILE A 1 154 ? 18.644 12.582 -9.142 1.00 96.06 154 ILE A N 1
ATOM 1186 C CA . ILE A 1 154 ? 19.421 11.461 -8.584 1.00 96.06 154 ILE A CA 1
ATOM 1187 C C . ILE A 1 154 ? 19.526 11.587 -7.062 1.00 96.06 154 ILE A C 1
ATOM 1189 O O . ILE A 1 154 ? 19.403 10.578 -6.374 1.00 96.06 154 ILE A O 1
ATOM 1193 N N . ASP A 1 155 ? 19.678 12.807 -6.552 1.00 95.81 155 ASP A N 1
ATOM 1194 C CA . ASP A 1 155 ? 19.786 13.061 -5.117 1.00 95.81 155 ASP A CA 1
ATOM 1195 C C . ASP A 1 155 ? 18.469 12.718 -4.405 1.00 95.81 155 ASP A C 1
ATOM 1197 O O . ASP A 1 155 ? 18.491 12.040 -3.380 1.00 95.81 155 ASP A O 1
ATOM 1201 N N . ASP A 1 156 ? 17.316 13.072 -4.992 1.00 95.50 156 ASP A N 1
ATOM 1202 C CA . ASP A 1 156 ? 16.001 12.691 -4.449 1.00 95.50 156 ASP A CA 1
ATOM 1203 C C . ASP A 1 156 ? 15.837 11.168 -4.404 1.00 95.50 156 ASP A C 1
ATOM 1205 O O . ASP A 1 156 ? 15.346 10.616 -3.422 1.00 95.50 156 ASP A O 1
ATOM 1209 N N . ILE A 1 157 ? 16.280 10.469 -5.455 1.00 96.88 157 ILE A N 1
ATOM 1210 C CA . ILE A 1 157 ? 16.254 9.003 -5.500 1.00 96.88 157 ILE A CA 1
ATOM 1211 C C . ILE A 1 157 ? 17.125 8.408 -4.389 1.00 96.88 157 ILE A C 1
ATOM 1213 O O . ILE A 1 157 ? 16.696 7.476 -3.714 1.00 96.88 157 ILE A O 1
ATOM 1217 N N . GLN A 1 158 ? 18.339 8.928 -4.192 1.00 93.00 158 GLN A N 1
ATOM 1218 C CA . GLN A 1 158 ? 19.247 8.443 -3.151 1.00 93.00 158 GLN A CA 1
ATOM 1219 C C . GLN A 1 158 ? 18.685 8.686 -1.749 1.00 93.00 158 GLN A C 1
ATOM 1221 O O . GLN A 1 158 ? 18.833 7.826 -0.884 1.00 93.00 158 GLN A O 1
ATOM 1226 N N . GLN A 1 159 ? 18.015 9.818 -1.528 1.00 89.00 159 GLN A N 1
ATOM 1227 C CA . GLN A 1 159 ? 17.342 10.106 -0.261 1.00 89.00 159 GLN A CA 1
ATOM 1228 C C . GLN A 1 159 ? 16.148 9.178 -0.029 1.00 89.00 159 GLN A C 1
ATOM 1230 O O . GLN A 1 159 ? 16.036 8.580 1.037 1.00 89.00 159 GLN A O 1
ATOM 1235 N N . LEU A 1 160 ? 15.283 8.995 -1.030 1.00 89.69 160 LEU A N 1
ATOM 1236 C CA . LEU A 1 160 ? 14.135 8.090 -0.930 1.00 89.69 160 LEU A CA 1
ATOM 1237 C C . LEU A 1 160 ? 14.562 6.634 -0.725 1.00 89.69 160 LEU A C 1
ATOM 1239 O O . LEU A 1 160 ? 13.916 5.905 0.023 1.00 89.69 160 LEU A O 1
ATOM 1243 N N . ALA A 1 161 ? 15.677 6.216 -1.324 1.00 90.69 161 ALA A N 1
ATOM 1244 C CA . ALA A 1 161 ? 16.210 4.876 -1.125 1.00 90.69 161 ALA A CA 1
ATOM 1245 C C . ALA A 1 161 ? 16.591 4.595 0.338 1.00 90.69 161 ALA A C 1
ATOM 1247 O O . ALA A 1 161 ? 16.556 3.441 0.763 1.00 90.69 161 ALA A O 1
ATOM 1248 N N . GLN A 1 162 ? 16.877 5.637 1.127 1.00 86.12 162 GLN A N 1
ATOM 1249 C CA . GLN A 1 162 ? 17.227 5.527 2.544 1.00 86.12 162 GLN A CA 1
ATOM 1250 C C . GLN A 1 162 ? 16.019 5.423 3.483 1.00 86.12 162 GLN A C 1
ATOM 1252 O O . GLN A 1 162 ? 16.208 5.389 4.696 1.00 86.12 162 GLN A O 1
ATOM 1257 N N . ALA A 1 163 ? 14.792 5.345 2.959 1.00 76.62 163 ALA A N 1
ATOM 1258 C CA . ALA A 1 163 ? 13.572 5.378 3.762 1.00 76.62 163 ALA A CA 1
ATOM 1259 C C . ALA A 1 163 ? 13.439 4.230 4.786 1.00 76.62 163 ALA A C 1
ATOM 1261 O O . ALA A 1 163 ? 12.556 4.281 5.626 1.00 76.62 163 ALA A O 1
ATOM 1262 N N . GLY A 1 164 ? 14.288 3.195 4.743 1.00 73.88 164 GLY A N 1
ATOM 1263 C CA . GLY A 1 164 ? 14.263 2.085 5.708 1.00 73.88 164 GLY A CA 1
ATOM 1264 C C . GLY A 1 164 ? 13.150 1.059 5.459 1.00 73.88 164 GLY A C 1
ATOM 1265 O O . GLY A 1 164 ? 13.089 0.036 6.134 1.00 73.88 164 GLY A O 1
ATOM 1266 N N . TRP A 1 165 ? 12.310 1.286 4.447 1.00 81.50 165 TRP A N 1
ATOM 1267 C CA . TRP A 1 165 ? 11.280 0.371 3.955 1.00 81.50 165 TRP A CA 1
ATOM 1268 C C . TRP A 1 165 ? 11.315 0.284 2.430 1.00 81.50 165 TRP A C 1
ATOM 1270 O O . TRP A 1 165 ? 11.797 1.198 1.761 1.00 81.50 165 TRP A O 1
ATOM 1280 N N . LEU A 1 166 ? 10.784 -0.808 1.872 1.00 84.75 166 LEU A N 1
ATOM 1281 C CA . LEU A 1 166 ? 10.706 -0.981 0.423 1.00 84.75 166 LEU A CA 1
ATOM 1282 C C . LEU A 1 166 ? 9.748 0.044 -0.202 1.00 84.75 166 LEU A C 1
ATOM 1284 O O . LEU A 1 166 ? 8.619 0.215 0.254 1.00 84.75 166 LEU A O 1
ATOM 1288 N N . CYS A 1 167 ? 10.174 0.695 -1.283 1.00 87.19 167 CYS A N 1
ATOM 1289 C CA . CYS A 1 167 ? 9.355 1.639 -2.052 1.00 87.19 167 CYS A CA 1
ATOM 1290 C C . CYS A 1 167 ? 8.302 0.951 -2.941 1.00 87.19 167 CYS A C 1
ATOM 1292 O O . CYS A 1 167 ? 7.614 1.618 -3.711 1.00 87.19 167 CYS A O 1
ATOM 1294 N N . PHE A 1 168 ? 8.195 -0.375 -2.877 1.00 87.31 168 PHE A N 1
ATOM 1295 C CA . PHE A 1 168 ? 7.315 -1.179 -3.712 1.00 87.31 168 PHE A CA 1
ATOM 1296 C C . PHE A 1 168 ? 6.716 -2.342 -2.925 1.00 87.31 168 PHE A C 1
ATOM 1298 O O . PHE A 1 168 ? 7.295 -2.820 -1.950 1.00 87.31 168 PHE A O 1
ATOM 1305 N N . ALA A 1 169 ? 5.559 -2.815 -3.387 1.00 81.19 169 ALA A N 1
ATOM 1306 C CA . ALA A 1 169 ? 4.865 -3.962 -2.819 1.00 81.19 169 ALA A CA 1
ATOM 1307 C C . ALA A 1 169 ? 4.988 -5.196 -3.735 1.00 81.19 169 ALA A C 1
ATOM 1309 O O . ALA A 1 169 ? 5.084 -5.050 -4.961 1.00 81.19 169 ALA A O 1
ATOM 1310 N N . PRO A 1 170 ? 4.964 -6.418 -3.173 1.00 80.06 170 PRO A N 1
ATOM 1311 C CA . PRO A 1 170 ? 4.854 -7.639 -3.962 1.00 80.06 170 PRO A CA 1
ATOM 1312 C C . PRO A 1 170 ? 3.590 -7.626 -4.831 1.00 80.06 170 PRO A C 1
ATOM 1314 O O . PRO A 1 170 ? 2.506 -7.313 -4.350 1.00 80.06 170 PRO A O 1
ATOM 1317 N N . ARG A 1 171 ? 3.716 -8.003 -6.109 1.00 77.50 171 ARG A N 1
ATOM 1318 C CA . ARG A 1 171 ? 2.553 -8.191 -7.002 1.00 77.50 171 ARG A CA 1
ATOM 1319 C C . ARG A 1 171 ? 1.962 -9.585 -6.947 1.00 77.50 171 ARG A C 1
ATOM 1321 O O . ARG A 1 171 ? 0.803 -9.787 -7.286 1.00 77.50 171 ARG A O 1
ATOM 1328 N N . PHE A 1 172 ? 2.786 -10.549 -6.570 1.00 77.31 172 PHE A N 1
ATOM 1329 C CA . PHE A 1 172 ? 2.390 -11.938 -6.511 1.00 77.31 172 PHE A CA 1
ATOM 1330 C C . PHE A 1 172 ? 1.888 -12.272 -5.117 1.00 77.31 172 PHE A C 1
ATOM 1332 O O . PHE A 1 172 ? 2.500 -11.900 -4.115 1.00 77.31 172 PHE A O 1
ATOM 1339 N N . THR A 1 173 ? 0.778 -12.999 -5.067 1.00 74.50 173 THR A N 1
ATOM 1340 C CA . THR A 1 173 ? 0.261 -13.549 -3.818 1.00 74.50 173 THR A CA 1
ATOM 1341 C C . THR A 1 173 ? 1.128 -14.724 -3.367 1.00 74.50 173 THR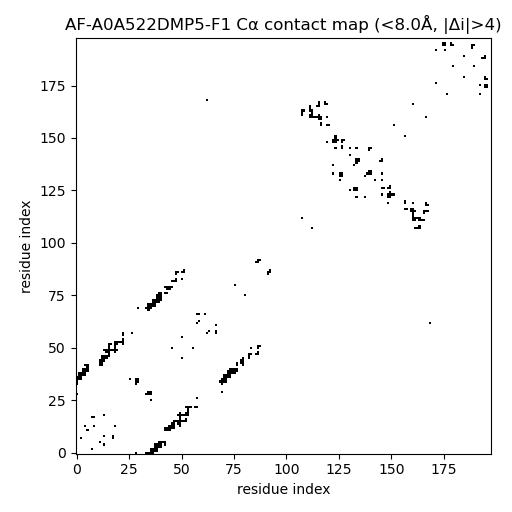 A C 1
ATOM 1343 O O . THR A 1 173 ? 1.830 -15.351 -4.166 1.00 74.50 173 THR A O 1
ATOM 1346 N N . ALA A 1 174 ? 1.060 -15.062 -2.079 1.00 74.81 174 ALA A N 1
ATOM 1347 C CA . ALA A 1 174 ? 1.749 -16.239 -1.554 1.00 74.81 174 ALA A CA 1
ATOM 1348 C C . ALA A 1 174 ? 1.316 -17.527 -2.281 1.00 74.81 174 ALA A C 1
ATOM 1350 O O . ALA A 1 174 ? 2.165 -18.355 -2.603 1.00 74.81 174 ALA A O 1
ATOM 1351 N N . ASN A 1 175 ? 0.022 -17.652 -2.598 1.00 73.38 175 ASN A N 1
ATOM 1352 C CA . ASN A 1 175 ? -0.527 -18.794 -3.332 1.00 73.38 175 ASN A CA 1
ATOM 1353 C C . ASN A 1 175 ? 0.057 -18.872 -4.746 1.00 73.38 175 ASN A C 1
ATOM 1355 O O . ASN A 1 175 ? 0.547 -19.924 -5.142 1.00 73.38 175 ASN A O 1
ATOM 13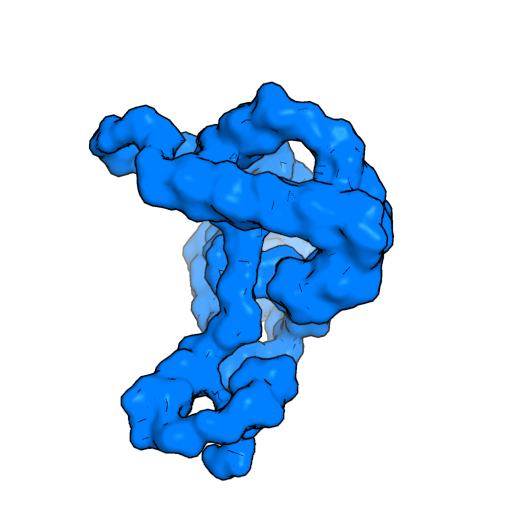59 N N . PHE A 1 176 ? 0.113 -17.740 -5.458 1.00 73.19 176 PHE A N 1
ATOM 1360 C CA . PHE A 1 176 ? 0.720 -17.691 -6.785 1.00 73.19 176 PHE A CA 1
ATOM 1361 C C . PHE A 1 176 ? 2.188 -18.128 -6.749 1.00 73.19 176 PHE A C 1
ATOM 1363 O O . PHE A 1 176 ? 2.612 -18.905 -7.593 1.00 73.19 176 PHE A O 1
ATOM 1370 N N . LEU A 1 177 ? 2.975 -17.675 -5.766 1.00 75.25 177 LEU A N 1
ATOM 1371 C CA . LEU A 1 177 ? 4.380 -18.082 -5.641 1.00 75.25 177 LEU A CA 1
ATOM 1372 C C . LEU A 1 177 ? 4.533 -19.582 -5.351 1.00 75.25 177 LEU A C 1
ATOM 1374 O O . LEU A 1 177 ? 5.419 -20.227 -5.910 1.00 75.25 177 LEU A O 1
ATOM 1378 N N . GLN A 1 178 ? 3.676 -20.146 -4.498 1.00 74.88 178 GLN A N 1
ATOM 1379 C CA . GLN A 1 178 ? 3.675 -21.582 -4.201 1.00 74.88 178 GLN A CA 1
ATOM 1380 C C . GLN A 1 178 ? 3.305 -22.413 -5.436 1.00 74.88 178 GLN A C 1
ATOM 1382 O O . GLN A 1 178 ? 3.958 -23.419 -5.728 1.00 74.88 178 GLN A O 1
ATOM 1387 N N . ASP A 1 179 ? 2.322 -21.959 -6.208 1.00 73.19 179 ASP A N 1
ATOM 1388 C CA . ASP A 1 179 ? 1.925 -22.596 -7.460 1.00 73.19 179 ASP A CA 1
ATOM 1389 C C . ASP A 1 179 ? 3.003 -22.437 -8.545 1.00 73.19 179 ASP A C 1
ATOM 1391 O O . ASP A 1 179 ? 3.280 -23.383 -9.289 1.00 73.19 179 ASP A O 1
ATOM 1395 N N . LEU A 1 180 ? 3.677 -21.280 -8.606 1.00 71.19 180 LEU A N 1
ATOM 1396 C CA . LEU A 1 180 ? 4.772 -20.989 -9.541 1.00 71.19 180 LEU A CA 1
ATOM 1397 C C . LEU A 1 180 ? 5.950 -21.950 -9.375 1.00 71.19 180 LEU A C 1
ATOM 1399 O O . LEU A 1 180 ? 6.530 -22.412 -10.353 1.00 71.19 180 LEU A O 1
ATOM 1403 N N . LEU A 1 181 ? 6.293 -22.274 -8.129 1.00 68.81 181 LEU A N 1
ATOM 1404 C CA . LEU A 1 181 ? 7.426 -23.143 -7.808 1.00 68.81 181 LEU A CA 1
ATOM 1405 C C . LEU A 1 181 ? 7.121 -24.637 -7.988 1.00 68.81 181 LEU A C 1
ATOM 1407 O O . LEU A 1 181 ? 8.043 -25.452 -7.972 1.00 68.81 181 LEU A O 1
ATOM 1411 N N . THR A 1 182 ? 5.849 -25.011 -8.142 1.00 69.94 182 THR A N 1
ATOM 1412 C CA . THR A 1 182 ? 5.411 -26.416 -8.163 1.00 69.94 182 THR A CA 1
ATOM 1413 C C . THR A 1 182 ? 4.894 -26.885 -9.520 1.00 69.94 182 THR A C 1
ATOM 1415 O O . THR A 1 182 ? 4.760 -28.093 -9.731 1.00 69.94 182 THR A O 1
ATOM 1418 N N . ARG A 1 183 ? 4.631 -25.972 -10.464 1.00 62.81 183 ARG A N 1
ATOM 1419 C CA . ARG A 1 183 ? 4.130 -26.295 -11.809 1.00 62.81 183 ARG A CA 1
ATOM 1420 C C . ARG A 1 183 ? 4.872 -25.507 -12.895 1.00 62.81 183 ARG A C 1
ATOM 1422 O O . ARG A 1 183 ? 5.348 -24.410 -12.630 1.00 62.81 183 ARG A O 1
ATOM 1429 N N . PRO A 1 184 ? 4.985 -26.041 -14.123 1.00 59.53 184 PRO A N 1
ATOM 1430 C CA . PRO A 1 184 ? 5.407 -25.247 -15.272 1.00 59.53 184 PRO A CA 1
ATOM 1431 C C . PRO A 1 184 ? 4.287 -24.272 -15.669 1.00 59.53 184 PRO A C 1
ATOM 1433 O O . PRO A 1 184 ? 3.140 -24.695 -15.810 1.00 59.53 184 PRO A O 1
ATOM 1436 N N . HIS A 1 185 ? 4.626 -22.995 -15.862 1.00 62.47 185 HIS A N 1
ATOM 1437 C CA . HIS A 1 185 ? 3.688 -21.925 -16.240 1.00 62.47 185 HIS A CA 1
ATOM 1438 C C . HIS A 1 185 ? 4.058 -21.327 -17.596 1.00 62.47 185 HIS A C 1
ATOM 1440 O O . HIS A 1 185 ? 5.247 -21.205 -17.907 1.00 62.47 185 HIS A O 1
ATOM 1446 N N . ASP A 1 186 ? 3.054 -20.941 -18.389 1.00 65.12 186 ASP A N 1
ATOM 1447 C CA . ASP A 1 186 ? 3.261 -20.138 -19.597 1.00 65.12 186 ASP A CA 1
ATOM 1448 C C . ASP A 1 186 ? 3.445 -18.654 -19.211 1.00 65.12 186 ASP A C 1
ATOM 1450 O O . ASP A 1 186 ? 2.967 -18.186 -18.176 1.00 65.12 186 ASP A O 1
ATOM 1454 N N . VAL A 1 187 ? 4.132 -17.876 -20.050 1.00 59.44 187 VAL A N 1
ATOM 1455 C CA . VAL A 1 187 ? 4.353 -16.428 -19.881 1.00 59.44 187 VAL A CA 1
ATOM 1456 C C . VAL A 1 187 ? 3.029 -15.681 -19.690 1.00 59.44 187 VAL A C 1
ATOM 1458 O O . VAL A 1 187 ? 2.970 -14.701 -18.947 1.00 59.44 187 VAL A O 1
ATOM 1461 N N . VAL A 1 188 ? 1.956 -16.164 -20.319 1.00 58.62 188 VAL A N 1
ATOM 1462 C CA . VAL A 1 188 ? 0.602 -15.617 -20.176 1.00 58.62 188 VAL A CA 1
ATOM 1463 C C . VAL A 1 188 ? 0.060 -15.809 -18.755 1.00 58.62 188 VAL A C 1
ATOM 1465 O O . VAL A 1 188 ? -0.506 -14.869 -18.198 1.00 58.62 188 VAL A O 1
ATOM 1468 N N . ASP A 1 189 ? 0.293 -16.968 -18.132 1.00 60.31 189 ASP A N 1
ATOM 1469 C CA . ASP A 1 189 ? -0.163 -17.260 -16.766 1.00 60.31 189 ASP A CA 1
ATOM 1470 C C . ASP A 1 189 ? 0.537 -16.362 -15.738 1.00 60.31 189 ASP A C 1
ATOM 1472 O O . ASP A 1 189 ? -0.083 -15.896 -14.779 1.00 60.31 189 ASP A O 1
ATOM 1476 N N . VAL A 1 190 ? 1.819 -16.060 -15.977 1.00 60.09 190 VAL A N 1
ATOM 1477 C CA . VAL A 1 190 ? 2.630 -15.184 -15.120 1.00 60.09 190 VAL A CA 1
ATOM 1478 C C . VAL A 1 190 ? 2.241 -13.715 -15.268 1.00 60.09 190 VAL A C 1
ATOM 1480 O O . VAL A 1 190 ? 2.138 -13.006 -14.268 1.00 60.09 190 VAL A O 1
ATOM 1483 N N . LEU A 1 191 ? 2.007 -13.250 -16.498 1.00 57.06 191 LEU A N 1
ATOM 1484 C CA . LEU A 1 191 ? 1.634 -11.858 -16.766 1.00 57.06 191 LEU A CA 1
ATOM 1485 C C . LEU A 1 191 ? 0.221 -11.520 -16.290 1.00 57.06 191 LEU A C 1
ATOM 1487 O O . LEU A 1 191 ? -0.027 -10.390 -15.876 1.00 57.06 191 LEU A O 1
ATOM 1491 N N . LEU A 1 192 ? -0.698 -12.483 -16.357 1.00 61.22 192 LEU A N 1
ATOM 1492 C CA . LEU A 1 192 ? -2.096 -12.286 -15.979 1.00 61.22 192 LEU A CA 1
ATOM 1493 C C . LEU A 1 192 ? -2.403 -12.731 -14.541 1.00 61.22 192 LEU A C 1
ATOM 1495 O O . LEU A 1 192 ? -3.535 -12.570 -14.092 1.00 61.22 192 LEU A O 1
ATOM 1499 N N . GLY A 1 193 ? -1.424 -13.286 -13.816 1.00 55.22 193 GLY A N 1
ATOM 1500 C CA . GLY A 1 193 ? -1.615 -13.774 -12.447 1.00 55.22 193 GLY A CA 1
ATOM 1501 C C . GLY A 1 193 ? -2.635 -14.915 -12.347 1.00 55.22 193 GLY A C 1
ATOM 1502 O O . GLY A 1 193 ? -3.293 -15.054 -11.321 1.00 55.22 193 GLY A O 1
ATOM 1503 N N . LEU A 1 194 ? -2.789 -15.721 -13.404 1.00 54.88 194 LEU A N 1
ATOM 1504 C CA . LEU A 1 194 ? -3.833 -16.755 -13.514 1.00 54.88 194 LEU A CA 1
ATOM 1505 C C . LEU A 1 194 ? -3.509 -18.054 -12.754 1.00 54.88 194 LEU A C 1
ATOM 1507 O O . LEU A 1 194 ? -4.287 -19.009 -12.786 1.00 54.88 194 LEU A O 1
ATOM 1511 N N . GLY A 1 195 ? -2.392 -18.094 -12.027 1.00 49.47 195 GLY A N 1
ATOM 1512 C CA . GLY A 1 195 ? -2.061 -19.188 -11.118 1.00 49.47 195 GLY A CA 1
ATOM 1513 C C . GLY A 1 195 ? -2.942 -19.150 -9.870 1.00 49.47 195 GLY A C 1
ATOM 1514 O O . GLY A 1 195 ? -2.599 -18.475 -8.903 1.00 49.47 195 GLY A O 1
ATOM 1515 N N . GLY A 1 196 ? -4.083 -19.844 -9.911 1.00 48.34 196 GLY A N 1
ATOM 1516 C CA . GLY A 1 196 ? -4.916 -20.056 -8.724 1.00 48.34 196 GLY A CA 1
ATOM 1517 C C . GLY A 1 196 ? -6.413 -20.204 -8.987 1.00 48.34 196 GLY A C 1
ATOM 1518 O O . GLY A 1 196 ? -7.213 -19.510 -8.369 1.00 48.34 196 GLY A O 1
ATOM 1519 N N . SER A 1 197 ? -6.827 -21.090 -9.895 1.00 41.25 197 SER A N 1
ATOM 1520 C CA . SER A 1 197 ? -8.229 -21.535 -9.928 1.00 41.25 197 SER A CA 1
ATOM 1521 C C . SER A 1 197 ? -8.346 -23.036 -10.188 1.00 41.25 197 SER A C 1
ATOM 1523 O O . SER A 1 197 ? -8.555 -23.469 -11.318 1.00 41.25 197 SER A O 1
ATOM 1525 N N . GLN A 1 198 ? -8.222 -23.817 -9.108 1.00 38.03 198 GLN A N 1
ATOM 1526 C CA . GLN A 1 198 ? -9.000 -25.041 -8.868 1.00 38.03 198 GLN A CA 1
ATOM 1527 C C . GLN A 1 198 ? -9.325 -25.159 -7.382 1.00 38.03 198 GLN A C 1
ATOM 1529 O O . GLN A 1 198 ? -8.391 -24.974 -6.573 1.00 38.03 198 GLN A O 1
#

Sequence (198 aa):
MFIAVKNMTDLKIPQSCHGKSLAKLARECFTSHQALIVDFDGVGAISPGFLQELFLPLVAEYGADFLRSELQVTNVSPDVDEAMKSAFNASALNHFFDQRETLPNKACDAEIYELNLAWLIKARELTRENGMLAELVMGIGDEALRMAISQLSIDDIQQLAQAGWLCFAPRFTANFLQDLLTRPHDVVDVLLGLGGSQ

Radius of gyration: 20.13 Å; Cα contacts (8 Å, |Δi|>4): 227; chains: 1; bounding box: 45×41×50 Å

pLDDT: mean 79.33, std 13.7, range [38.03, 97.56]

Mean predicted aligned error: 15.42 Å

Nearest PDB structures (foldseek):
  8j56-assembly1_B  TM=7.785E-01  e=2.525E-02  Cupriavidus necator
  8j56-assembly1_E  TM=7.611E-01  e=2.801E-02  Cupriavidus necator
  2avu-assembly1_D  TM=7.945E-01  e=1.079E-01  Escherichia coli
  4es4-assembly1_H  TM=8.499E-01  e=2.607E-01  Escherichia coli K-12